Protein AF-A0A7Y7ULU1-F1 (afdb_monomer_lite)

Foldseek 3Di:
DDDDDDDDDDDDDDPDPVVVVVVVVVVVVVVVCVVPDDPVNVVVVVVVVVVVVDDDPVRVVVVLLAQQLQLLVLVLCDVVPQDDPVLSVVLSVVLLPDDNVCNVVSNLVSLVVGPDPLLSVQLCVLPVPDDQDDPVCLCVAPLVVLCVVLVAPDDPDCDPLSSQLSSSLSNDGDSVPDDDSLVSSLRSLSSSLVNLVSPDDPVLCVVCVVLSVCLVPDSRSNVNVVSSVVSVVVSVVVVVVVVVVVVVVVLVVVVVVLVVVLVVLVVVLVVLVVVCVVCVPPPVVNVVSVVVNVVSVVVNVVSVVVVCVSVVPPDPPDPVPPPPPPDD

Sequence (328 aa):
MVKPLINTPNMPGFENPEEGERIRQDNIDFQKEQENATPERTSDMQREIREGLYGSKEDSINKLDGDSQYFPNLKTLYESGHIDKDTFIKTAEALDEAKPDEELDVFLKVVNKLSDSSVRDSLVKGLENKEEINENNFEKTEFFKDSK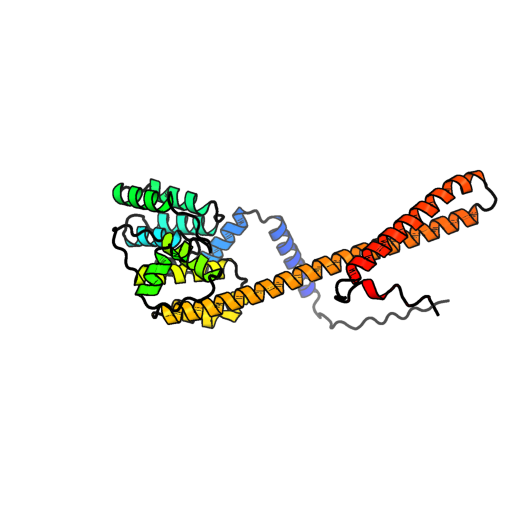ELDIDLDAGIGGLELMLARNYISINNVDGTQDKTRDLSKSMDTSLNEILKNSSNDFKKQNGPLITEIKSEKSLNRKYSLLKDLYKEDLKRDAILGGKKSNEEHAMKQKSLDSKKTNLSLKYQELLAQIEKNKGNSEVLKKLEPKKSKIEEEARKLDAEVLILSGGKNDKNPEKIEKRDEN

Radius of gyration: 31.96 Å; chains: 1; bounding box: 71×53×91 Å

Structure (mmCIF, N/CA/C/O backbone):
data_AF-A0A7Y7ULU1-F1
#
_entry.id   AF-A0A7Y7ULU1-F1
#
loop_
_atom_site.group_PDB
_atom_site.id
_atom_site.type_symbol
_atom_site.label_atom_id
_atom_site.label_alt_id
_atom_site.label_comp_id
_atom_site.label_asym_id
_atom_site.label_entity_id
_atom_site.label_seq_id
_atom_site.pdbx_PDB_ins_code
_atom_site.Cartn_x
_atom_site.Cartn_y
_atom_site.Cartn_z
_atom_site.occupancy
_atom_site.B_iso_or_equiv
_atom_site.auth_seq_id
_atom_site.auth_comp_id
_atom_site.auth_asym_id
_atom_site.auth_atom_id
_atom_site.pdbx_PDB_model_num
ATOM 1 N N . MET A 1 1 ? 44.760 22.724 -44.042 1.00 38.12 1 MET A N 1
ATOM 2 C CA . MET A 1 1 ? 45.012 22.575 -42.593 1.00 38.12 1 MET A CA 1
ATOM 3 C C . MET A 1 1 ? 43.823 23.143 -41.847 1.00 38.12 1 MET A C 1
ATOM 5 O O . MET A 1 1 ? 43.439 24.279 -42.087 1.00 38.12 1 MET A O 1
ATOM 9 N N . VAL A 1 2 ? 43.187 22.281 -41.064 1.00 29.97 2 VAL A N 1
ATOM 10 C CA . VAL A 1 2 ? 41.900 22.483 -40.396 1.00 29.97 2 VAL A CA 1
ATOM 11 C C . VAL A 1 2 ? 42.111 23.301 -39.122 1.00 29.97 2 VAL A C 1
ATOM 13 O O . VAL A 1 2 ? 42.974 22.965 -38.318 1.00 29.97 2 VAL A O 1
ATOM 16 N N . LYS A 1 3 ? 41.312 24.355 -38.932 1.00 37.44 3 LYS A N 1
ATOM 17 C CA . LYS A 1 3 ? 41.047 24.941 -37.613 1.00 37.44 3 LYS A CA 1
ATOM 18 C C . LYS A 1 3 ? 39.824 24.242 -37.014 1.00 37.44 3 LYS A C 1
ATOM 20 O O . LYS A 1 3 ? 38.811 24.176 -37.709 1.00 37.44 3 LYS A O 1
ATOM 25 N N . PRO A 1 4 ? 39.849 23.850 -35.735 1.00 34.06 4 PRO A N 1
ATOM 26 C CA . PRO A 1 4 ? 38.647 23.789 -34.926 1.00 34.06 4 PRO A CA 1
ATOM 27 C C . PRO A 1 4 ? 38.611 24.983 -33.963 1.00 34.06 4 PRO A C 1
ATOM 29 O O . PRO A 1 4 ? 39.497 25.168 -33.132 1.00 34.06 4 PRO A O 1
ATOM 32 N N . LEU A 1 5 ? 37.563 25.796 -34.099 1.00 33.72 5 LEU A N 1
ATOM 33 C CA . LEU A 1 5 ? 37.040 26.661 -33.045 1.00 33.72 5 LEU A CA 1
ATOM 34 C C . LEU A 1 5 ? 36.136 25.784 -32.173 1.00 33.72 5 LEU A C 1
ATOM 36 O O . LEU A 1 5 ? 35.089 25.346 -32.644 1.00 33.72 5 LEU A O 1
ATOM 40 N N . ILE A 1 6 ? 36.526 25.534 -30.923 1.00 32.19 6 ILE A N 1
ATOM 41 C CA . ILE A 1 6 ? 35.579 25.129 -29.883 1.00 32.19 6 ILE A CA 1
ATOM 42 C C . ILE A 1 6 ? 35.430 26.318 -28.948 1.00 32.19 6 ILE A C 1
ATOM 44 O O . ILE A 1 6 ? 36.370 26.754 -28.291 1.00 32.19 6 ILE A O 1
ATOM 48 N N . ASN A 1 7 ? 34.219 26.851 -28.978 1.00 32.66 7 ASN A N 1
ATOM 49 C CA . ASN A 1 7 ? 33.698 27.880 -28.109 1.00 32.66 7 ASN A CA 1
ATOM 50 C C . ASN A 1 7 ? 33.224 27.169 -26.829 1.00 32.66 7 ASN A C 1
ATOM 52 O O . ASN A 1 7 ? 32.230 26.445 -26.871 1.00 32.66 7 ASN A O 1
ATOM 56 N N . THR A 1 8 ? 33.942 27.307 -25.716 1.00 33.03 8 THR A N 1
ATOM 57 C CA . THR A 1 8 ? 33.442 26.898 -24.393 1.00 33.03 8 THR A CA 1
ATOM 58 C C . THR A 1 8 ? 32.774 28.098 -23.721 1.00 33.03 8 THR A C 1
ATOM 60 O O . THR A 1 8 ? 33.406 29.154 -23.651 1.00 33.03 8 THR A O 1
ATOM 63 N N . PRO A 1 9 ? 31.533 27.983 -23.212 1.00 33.62 9 PRO A N 1
ATOM 64 C CA . PRO A 1 9 ? 30.920 29.045 -22.427 1.00 33.62 9 PRO A CA 1
ATOM 65 C C . PRO A 1 9 ? 31.635 29.191 -21.080 1.00 33.62 9 PRO A C 1
ATOM 67 O O . PRO A 1 9 ? 31.926 28.200 -20.412 1.00 33.62 9 PRO A O 1
ATOM 70 N N . ASN A 1 10 ? 31.881 30.442 -20.690 1.00 33.88 10 ASN A N 1
ATOM 71 C CA . ASN A 1 10 ? 32.321 30.842 -19.356 1.00 33.88 10 ASN A CA 1
ATOM 72 C C . ASN A 1 10 ? 31.424 30.226 -18.269 1.00 33.88 10 ASN A C 1
ATOM 74 O O . ASN A 1 10 ? 30.220 30.483 -18.255 1.00 33.88 10 ASN A O 1
ATOM 78 N N . MET A 1 11 ? 32.020 29.497 -17.321 1.00 32.81 11 MET A N 1
ATOM 79 C CA . MET A 1 11 ? 31.432 29.321 -15.992 1.00 32.81 11 MET A CA 1
ATOM 80 C C . MET A 1 11 ? 31.915 30.457 -15.077 1.00 32.81 11 MET A C 1
ATOM 82 O O . MET A 1 11 ? 33.088 30.830 -15.158 1.00 32.81 11 MET A O 1
ATOM 86 N N . PRO A 1 12 ? 31.035 31.032 -14.239 1.00 38.06 12 PRO A N 1
ATOM 87 C CA . PRO A 1 12 ? 31.403 32.101 -13.320 1.00 38.06 12 PRO A CA 1
ATOM 88 C C . PRO A 1 12 ? 32.370 31.583 -12.249 1.00 38.06 12 PRO A C 1
ATOM 90 O O . PRO A 1 12 ? 32.256 30.452 -11.777 1.00 38.06 12 PRO A O 1
ATOM 93 N N . GLY A 1 13 ? 33.358 32.417 -11.928 1.00 38.50 13 GLY A N 1
ATOM 94 C CA . GLY A 1 13 ? 34.480 32.087 -11.059 1.00 38.50 13 GLY A CA 1
ATOM 95 C C . GLY A 1 13 ? 34.083 31.845 -9.605 1.00 38.50 13 GLY A C 1
ATOM 96 O O . GLY A 1 13 ? 33.274 32.573 -9.037 1.00 38.50 13 GLY A O 1
ATOM 97 N N . PHE A 1 14 ? 34.720 30.845 -9.001 1.00 41.00 14 PHE A N 1
ATOM 98 C CA . PHE A 1 14 ? 34.885 30.763 -7.556 1.00 41.00 14 PHE A CA 1
ATOM 99 C C . PHE A 1 14 ? 36.175 31.502 -7.194 1.00 41.00 14 PHE A C 1
ATOM 101 O O . PHE A 1 14 ? 37.278 31.005 -7.420 1.00 41.00 14 PHE A O 1
ATOM 108 N N . GLU A 1 15 ? 36.030 32.715 -6.669 1.00 52.00 15 GLU A N 1
ATOM 109 C CA . GLU A 1 15 ? 37.117 33.531 -6.124 1.00 52.00 15 GLU A CA 1
ATOM 110 C C . GLU A 1 15 ? 37.444 33.114 -4.680 1.00 52.00 15 GLU A C 1
ATOM 112 O O . GLU A 1 15 ? 37.369 33.937 -3.779 1.00 52.00 15 GLU A O 1
ATOM 117 N N . ASN A 1 16 ? 37.793 31.847 -4.418 1.00 48.97 16 ASN A N 1
ATOM 118 C CA . ASN A 1 16 ? 38.555 31.513 -3.207 1.00 48.97 16 ASN A CA 1
ATOM 119 C C . ASN A 1 16 ? 39.210 30.114 -3.280 1.00 48.97 16 ASN A C 1
ATOM 121 O O . ASN A 1 16 ? 38.510 29.101 -3.188 1.00 48.97 16 ASN A O 1
ATOM 125 N N . PRO A 1 17 ? 40.544 30.011 -3.436 1.00 49.28 17 PRO A N 1
ATOM 126 C CA . PRO A 1 17 ? 41.249 28.726 -3.490 1.00 49.28 17 PRO A CA 1
ATOM 127 C C . PRO A 1 17 ? 41.082 27.873 -2.221 1.00 49.28 17 PRO A C 1
ATOM 129 O O . PRO A 1 17 ? 40.990 26.652 -2.322 1.00 49.28 17 PRO A O 1
ATOM 132 N N . GLU A 1 18 ? 40.977 28.507 -1.047 1.00 51.44 18 GLU A N 1
ATOM 133 C CA . GLU A 1 18 ? 40.840 27.819 0.249 1.00 51.44 18 GLU A CA 1
ATOM 134 C C . GLU A 1 18 ? 39.459 27.165 0.428 1.00 51.44 18 GLU A C 1
ATOM 136 O O . GLU A 1 18 ? 39.323 26.114 1.055 1.00 51.44 18 GLU A O 1
ATOM 141 N N . GLU A 1 19 ? 38.421 27.749 -0.173 1.00 45.66 19 GLU A N 1
ATOM 142 C CA . GLU A 1 19 ? 37.057 27.212 -0.150 1.00 45.66 19 GLU A CA 1
ATOM 143 C C . GLU A 1 19 ? 36.921 26.015 -1.105 1.00 45.66 19 GLU A C 1
ATOM 145 O O . GLU A 1 19 ? 36.272 25.019 -0.785 1.00 45.66 19 GLU A O 1
ATOM 150 N N . GLY A 1 20 ? 37.639 26.052 -2.233 1.00 43.84 20 GLY A N 1
ATOM 151 C CA . GLY A 1 20 ? 37.751 24.925 -3.158 1.00 43.84 20 GLY A CA 1
ATOM 152 C C . GLY A 1 20 ? 38.495 23.716 -2.577 1.00 43.84 20 GLY A C 1
ATOM 153 O O . GLY A 1 20 ? 38.164 22.582 -2.925 1.00 43.84 20 GLY A O 1
ATOM 154 N N . GLU A 1 21 ? 39.473 23.927 -1.692 1.00 50.00 21 GLU A N 1
ATOM 155 C CA . GLU A 1 21 ? 40.160 22.842 -0.977 1.00 50.00 21 GLU A CA 1
ATOM 156 C C . GLU A 1 21 ? 39.318 22.264 0.166 1.00 50.00 21 GLU A C 1
ATOM 158 O O . GLU A 1 21 ? 39.255 21.041 0.292 1.00 50.00 21 GLU A O 1
ATOM 163 N N . ARG A 1 22 ? 38.583 23.097 0.918 1.00 54.16 22 ARG A N 1
ATOM 164 C CA . ARG A 1 22 ? 37.620 22.619 1.930 1.00 54.16 22 ARG A CA 1
ATOM 165 C C . ARG A 1 22 ? 36.528 21.739 1.326 1.00 54.16 22 ARG A C 1
ATOM 167 O O . ARG A 1 22 ? 36.334 20.621 1.783 1.00 54.16 22 ARG A O 1
ATOM 174 N N . ILE A 1 23 ? 35.902 22.177 0.232 1.00 47.69 23 ILE A N 1
ATOM 175 C CA . ILE A 1 23 ? 34.842 21.408 -0.443 1.00 47.69 23 ILE A CA 1
ATOM 176 C C . ILE A 1 23 ? 35.373 20.079 -1.013 1.00 47.69 23 ILE A C 1
ATOM 178 O O . ILE A 1 23 ? 34.645 19.087 -1.083 1.00 47.69 23 ILE A O 1
ATOM 182 N N . ARG A 1 24 ? 36.644 20.019 -1.433 1.00 48.62 24 ARG A N 1
ATOM 183 C CA . ARG A 1 24 ? 37.263 18.753 -1.866 1.00 48.62 24 ARG A CA 1
ATOM 184 C C . ARG A 1 24 ? 37.539 17.825 -0.693 1.00 48.62 24 ARG A C 1
ATOM 186 O O . ARG A 1 24 ? 37.309 16.629 -0.836 1.00 48.62 24 ARG A O 1
ATOM 193 N N . GLN A 1 25 ? 38.007 18.360 0.431 1.00 47.66 25 GLN A N 1
ATOM 194 C CA . GLN A 1 25 ? 38.275 17.568 1.624 1.00 47.66 25 GLN A CA 1
ATOM 195 C C . GLN A 1 25 ? 36.974 17.003 2.215 1.00 47.66 25 GLN A C 1
ATOM 197 O O . GLN A 1 25 ? 36.897 15.799 2.436 1.00 47.66 25 GLN A O 1
ATOM 202 N N . ASP A 1 26 ? 35.919 17.817 2.301 1.00 46.69 26 ASP A N 1
ATOM 203 C CA . ASP A 1 26 ? 34.592 17.392 2.766 1.00 46.69 26 ASP A CA 1
ATOM 204 C C . ASP A 1 26 ? 33.986 16.302 1.862 1.00 46.69 26 ASP A C 1
ATOM 206 O O . ASP A 1 26 ? 33.397 15.337 2.344 1.00 46.69 26 ASP A O 1
ATOM 210 N N . ASN A 1 27 ? 34.181 16.392 0.540 1.00 42.78 27 ASN A N 1
ATOM 211 C CA . ASN A 1 27 ? 33.735 15.350 -0.392 1.00 42.78 27 ASN A CA 1
ATOM 212 C C . ASN A 1 27 ? 34.540 14.045 -0.270 1.00 42.78 27 ASN A C 1
ATOM 214 O O . ASN A 1 27 ? 33.981 12.966 -0.462 1.00 42.78 27 ASN A O 1
ATOM 218 N N . ILE A 1 28 ? 35.839 14.125 0.036 1.00 47.44 28 ILE A N 1
ATOM 219 C CA . ILE A 1 28 ? 36.687 12.946 0.271 1.00 47.44 28 ILE A CA 1
ATOM 220 C C . ILE A 1 28 ? 36.301 12.269 1.588 1.00 47.44 28 ILE A C 1
ATOM 222 O O . ILE A 1 28 ? 36.242 11.040 1.646 1.00 47.44 28 ILE A O 1
ATOM 226 N N . ASP A 1 29 ? 36.007 13.048 2.624 1.00 48.97 29 ASP A N 1
ATOM 227 C CA . ASP A 1 29 ? 35.598 12.525 3.925 1.00 48.97 29 ASP A CA 1
ATOM 228 C C . ASP A 1 29 ? 34.182 11.922 3.854 1.00 48.97 29 ASP A C 1
ATOM 230 O O . ASP A 1 29 ? 33.970 10.816 4.351 1.00 48.97 29 ASP A O 1
ATOM 234 N N . PHE A 1 30 ? 33.265 12.529 3.090 1.00 44.88 30 PHE A N 1
ATOM 235 C CA . PHE A 1 30 ? 31.946 11.958 2.792 1.00 44.88 30 PHE A CA 1
ATOM 236 C C . PHE A 1 30 ? 32.026 10.646 1.992 1.00 44.88 30 PHE A C 1
ATOM 238 O O . PHE A 1 30 ? 31.319 9.684 2.290 1.00 44.88 30 PHE A O 1
ATOM 245 N N . GLN A 1 31 ? 32.913 10.558 0.993 1.00 40.97 31 GLN A N 1
ATOM 246 C CA . GLN A 1 31 ? 33.120 9.311 0.244 1.00 40.97 31 GLN A CA 1
ATOM 247 C C . GLN A 1 31 ? 33.739 8.210 1.117 1.00 40.97 31 GLN A C 1
ATOM 249 O O . GLN A 1 31 ? 33.317 7.058 1.028 1.00 40.97 31 GLN A O 1
ATOM 254 N N . LYS A 1 32 ? 34.661 8.555 2.024 1.00 46.47 32 LYS A N 1
ATOM 255 C CA . LYS A 1 32 ? 35.224 7.609 3.004 1.00 46.47 32 LYS A CA 1
ATOM 256 C C . LYS A 1 32 ? 34.218 7.163 4.066 1.00 46.47 32 LYS A C 1
ATOM 258 O O . LYS A 1 32 ? 34.337 6.044 4.570 1.00 46.47 32 LYS A O 1
ATOM 263 N N . GLU A 1 33 ? 33.243 8.000 4.418 1.00 50.41 33 GLU A N 1
ATOM 264 C CA . GLU A 1 33 ? 32.123 7.613 5.282 1.00 50.41 33 GLU A CA 1
ATOM 265 C C . GLU A 1 33 ? 31.160 6.653 4.576 1.00 50.41 33 GLU A C 1
ATOM 267 O O . GLU A 1 33 ? 30.713 5.690 5.200 1.00 50.41 33 GLU A O 1
ATOM 272 N N . GLN A 1 34 ? 30.906 6.839 3.275 1.00 45.84 34 GLN A N 1
ATOM 273 C CA . GLN A 1 34 ? 30.090 5.903 2.492 1.00 45.84 34 GLN A CA 1
ATOM 274 C C . GLN A 1 34 ? 30.789 4.563 2.232 1.00 45.84 34 GLN A C 1
ATOM 276 O O . GLN A 1 34 ? 30.135 3.524 2.265 1.00 45.84 34 GLN A O 1
ATOM 281 N N . GLU A 1 35 ? 32.111 4.555 2.040 1.00 42.88 35 GLU A N 1
ATOM 282 C CA . GLU A 1 35 ? 32.888 3.317 1.868 1.00 42.88 35 GLU A CA 1
ATOM 283 C C . GLU A 1 35 ? 33.024 2.494 3.166 1.00 42.88 35 GLU A C 1
ATOM 285 O O . GLU A 1 35 ? 33.291 1.296 3.099 1.00 42.88 35 GLU A O 1
ATOM 290 N N . ASN A 1 36 ? 32.790 3.098 4.341 1.00 44.97 36 ASN A N 1
ATOM 291 C CA . ASN A 1 36 ? 32.838 2.431 5.653 1.00 44.97 36 ASN A CA 1
ATOM 292 C C . ASN A 1 36 ? 31.464 2.318 6.345 1.00 44.97 36 ASN A C 1
ATOM 294 O O . ASN A 1 36 ? 31.394 2.051 7.550 1.00 44.97 36 ASN A O 1
ATOM 298 N N . ALA A 1 37 ? 30.366 2.539 5.618 1.00 39.91 37 ALA A N 1
ATOM 299 C CA . ALA A 1 37 ? 29.016 2.358 6.135 1.00 39.91 37 ALA A CA 1
ATOM 300 C C . ALA A 1 37 ? 28.668 0.861 6.174 1.00 39.91 37 ALA A C 1
ATOM 302 O O . ALA A 1 37 ? 28.244 0.269 5.183 1.00 39.91 37 ALA A O 1
ATOM 303 N N . THR A 1 38 ? 28.860 0.226 7.330 1.00 47.47 38 THR A N 1
ATOM 304 C CA . THR A 1 38 ? 28.259 -1.082 7.609 1.00 47.47 38 THR A CA 1
ATOM 305 C C . THR A 1 38 ? 26.754 -0.925 7.880 1.00 47.47 38 THR A C 1
ATOM 307 O O . THR A 1 38 ? 26.339 0.122 8.385 1.00 47.47 38 THR A O 1
ATOM 310 N N . PRO A 1 39 ? 25.927 -1.955 7.610 1.00 46.03 39 PRO A N 1
ATOM 311 C CA . PRO A 1 39 ? 24.483 -1.923 7.878 1.00 46.03 39 PRO A CA 1
ATOM 312 C C . PRO A 1 39 ? 24.124 -1.500 9.314 1.00 46.03 39 PRO A C 1
ATOM 314 O O . PRO A 1 39 ? 23.170 -0.755 9.524 1.00 46.03 39 PRO A O 1
ATOM 317 N N . GLU A 1 40 ? 24.939 -1.895 10.297 1.00 42.28 40 GLU A N 1
ATOM 318 C CA . GLU A 1 40 ? 24.787 -1.508 11.708 1.00 42.28 40 GLU A CA 1
ATOM 319 C C . GLU A 1 40 ? 24.948 0.003 11.926 1.00 42.28 40 GLU A C 1
ATOM 321 O O . GLU A 1 40 ? 24.174 0.611 12.659 1.00 42.28 40 GLU A O 1
ATOM 326 N N . ARG A 1 41 ? 25.889 0.648 11.226 1.00 37.47 41 ARG A N 1
ATOM 327 C CA . ARG A 1 41 ? 26.162 2.083 11.374 1.00 37.47 41 ARG A CA 1
ATOM 328 C C . ARG A 1 41 ? 25.063 2.941 10.745 1.00 37.47 41 ARG A C 1
ATOM 330 O O . ARG A 1 41 ? 24.760 4.017 11.250 1.00 37.47 41 ARG A O 1
ATOM 337 N N . THR A 1 42 ? 24.429 2.462 9.673 1.00 46.78 42 THR A N 1
ATOM 338 C CA . THR A 1 42 ? 23.245 3.103 9.077 1.00 46.78 42 THR A CA 1
ATOM 339 C C . THR A 1 42 ? 22.022 2.969 9.987 1.00 46.78 42 THR A C 1
ATOM 341 O O . THR A 1 42 ? 21.279 3.936 10.145 1.00 46.78 42 THR A O 1
ATOM 344 N N . SER A 1 43 ? 21.856 1.814 10.638 1.00 43.50 43 SER A N 1
ATOM 345 C CA . SER A 1 43 ? 20.808 1.578 11.638 1.00 43.50 43 SER A CA 1
ATOM 346 C C . SER A 1 43 ? 20.979 2.469 12.874 1.00 43.50 43 SER A C 1
ATOM 348 O O . SER A 1 43 ? 20.028 3.114 13.309 1.00 43.50 43 SER A O 1
ATOM 350 N N . ASP A 1 44 ? 22.198 2.577 13.407 1.00 40.72 44 ASP A N 1
ATOM 351 C CA . ASP A 1 44 ? 22.498 3.423 14.568 1.00 40.72 44 ASP A CA 1
ATOM 352 C C . ASP A 1 44 ? 22.293 4.916 14.270 1.00 40.72 44 ASP A C 1
ATOM 354 O O . ASP A 1 44 ? 21.750 5.644 15.097 1.00 40.72 44 ASP A O 1
ATOM 358 N N . MET A 1 45 ? 22.637 5.371 13.063 1.00 39.66 45 MET A N 1
ATOM 359 C CA . MET A 1 45 ? 22.425 6.760 12.645 1.00 39.66 45 MET A CA 1
ATOM 360 C C . MET A 1 45 ? 20.937 7.072 12.425 1.00 39.66 45 MET A C 1
ATOM 362 O O . MET A 1 45 ? 20.458 8.144 12.788 1.00 39.66 45 MET A O 1
ATOM 366 N N . GLN A 1 46 ? 20.167 6.122 11.882 1.00 46.41 46 GLN A N 1
ATOM 367 C CA . GLN A 1 46 ? 18.708 6.238 11.798 1.00 46.41 46 GLN A CA 1
ATOM 368 C C . GLN A 1 46 ? 18.035 6.187 13.178 1.00 46.41 46 GLN A C 1
ATOM 370 O O . GLN A 1 46 ? 16.970 6.789 13.350 1.00 46.41 46 GLN A O 1
ATOM 375 N N . ARG A 1 47 ? 18.645 5.499 14.152 1.00 43.03 47 ARG A N 1
ATOM 376 C CA . ARG A 1 47 ? 18.228 5.499 15.559 1.00 43.03 47 ARG A CA 1
ATOM 377 C C . ARG A 1 47 ? 18.515 6.850 16.214 1.00 43.03 47 ARG A C 1
ATOM 379 O O . ARG A 1 47 ? 17.594 7.437 16.763 1.00 43.03 47 ARG A O 1
ATOM 386 N N . GLU A 1 48 ? 19.721 7.402 16.075 1.00 40.69 48 GLU A N 1
ATOM 387 C CA . GLU A 1 48 ? 20.088 8.713 16.641 1.00 40.69 48 GLU A CA 1
ATOM 388 C C . GLU A 1 48 ? 19.291 9.876 16.026 1.00 40.69 48 GLU A C 1
ATOM 390 O O . GLU A 1 48 ? 18.847 10.772 16.745 1.00 40.69 48 GLU A O 1
ATOM 395 N N . ILE A 1 49 ? 19.031 9.851 14.712 1.00 43.66 49 ILE A N 1
ATOM 396 C CA . ILE A 1 49 ? 18.179 10.853 14.051 1.00 43.66 49 ILE A CA 1
ATOM 397 C C . ILE A 1 49 ? 16.732 10.755 14.558 1.00 43.66 49 ILE A C 1
ATOM 399 O O . ILE A 1 49 ? 16.085 11.785 14.748 1.00 43.66 49 ILE A O 1
ATOM 403 N N . ARG A 1 50 ? 16.221 9.544 14.827 1.00 41.66 50 ARG A N 1
ATOM 404 C CA . ARG A 1 50 ? 14.904 9.362 15.459 1.00 41.66 50 ARG A CA 1
ATOM 405 C C . ARG A 1 50 ? 14.917 9.862 16.903 1.00 41.66 50 ARG A C 1
ATOM 407 O O . ARG A 1 50 ? 14.076 10.682 17.255 1.00 41.66 50 ARG A O 1
ATOM 414 N N . GLU A 1 51 ? 15.883 9.452 17.716 1.00 42.88 51 GLU A N 1
ATOM 415 C CA . GLU A 1 51 ? 15.988 9.839 19.129 1.00 42.88 51 GLU A CA 1
ATOM 416 C C . GLU A 1 51 ? 16.147 11.358 19.326 1.00 42.88 51 GLU A C 1
ATOM 418 O O . GLU A 1 51 ? 15.621 11.903 20.295 1.00 42.88 51 GLU A O 1
ATOM 423 N N . GLY A 1 52 ? 16.781 12.069 18.385 1.00 34.00 52 GLY A N 1
ATOM 424 C CA . GLY A 1 52 ? 16.900 13.531 18.409 1.00 34.00 52 GLY A CA 1
ATOM 425 C C . GLY A 1 52 ? 15.639 14.308 17.994 1.00 34.00 52 GLY A C 1
ATOM 426 O O . GLY A 1 52 ? 15.523 15.493 18.307 1.00 34.00 52 GLY A O 1
ATOM 427 N N . LEU A 1 53 ? 14.683 13.668 17.310 1.00 35.69 53 LEU A N 1
ATOM 428 C CA . LEU A 1 53 ? 13.449 14.292 16.796 1.00 35.69 53 LEU A CA 1
ATOM 429 C C . LEU A 1 53 ? 12.211 14.036 17.673 1.00 35.69 53 LEU A C 1
ATOM 431 O O . LEU A 1 53 ? 11.186 14.705 17.503 1.00 35.69 53 LEU A O 1
ATOM 435 N N . TYR A 1 54 ? 12.294 13.114 18.634 1.00 38.94 54 TYR A N 1
ATOM 436 C CA . TYR A 1 54 ? 11.209 12.810 19.562 1.00 38.94 54 TYR A CA 1
ATOM 437 C C . TYR A 1 54 ? 11.494 13.406 20.945 1.00 38.94 54 TYR A C 1
ATOM 439 O O . TYR A 1 54 ? 12.268 12.875 21.736 1.00 38.94 54 TYR A O 1
ATOM 447 N N . GLY A 1 55 ? 10.803 14.507 21.266 1.00 35.22 55 GLY A N 1
ATOM 448 C CA . GLY A 1 55 ? 10.553 14.883 22.661 1.00 35.22 55 GLY A CA 1
ATOM 449 C C . GLY A 1 55 ? 9.964 13.707 23.456 1.00 35.22 55 GLY A C 1
ATOM 450 O O . GLY A 1 55 ? 9.461 12.767 22.848 1.00 35.22 55 GLY A O 1
ATOM 451 N N . SER A 1 56 ? 10.108 13.781 24.786 1.00 38.53 56 SER A N 1
ATOM 452 C CA . SER A 1 56 ? 9.758 12.814 25.847 1.00 38.53 56 SER A CA 1
ATOM 453 C C . SER A 1 56 ? 9.234 11.422 25.425 1.00 38.53 56 SER A C 1
ATOM 455 O O . SER A 1 56 ? 8.289 11.278 24.661 1.00 38.53 56 SER A O 1
ATOM 457 N N . LYS A 1 57 ? 9.793 10.351 26.012 1.00 45.47 57 LYS A N 1
ATOM 458 C CA . LYS A 1 57 ? 9.477 8.941 25.687 1.00 45.47 57 LYS A CA 1
ATOM 459 C C . LYS A 1 57 ? 7.976 8.578 25.682 1.00 45.47 57 LYS A C 1
ATOM 461 O O . LYS A 1 57 ? 7.632 7.522 25.158 1.00 45.47 57 LYS A O 1
ATOM 466 N N . GLU A 1 58 ? 7.087 9.350 26.304 1.00 36.34 58 GLU A N 1
ATOM 467 C CA . GLU A 1 58 ? 5.626 9.139 26.277 1.00 36.34 58 GLU A CA 1
ATOM 468 C C . GLU A 1 58 ? 4.956 9.714 25.014 1.00 36.34 58 GLU A C 1
ATOM 470 O O . GLU A 1 58 ? 3.998 9.123 24.518 1.00 36.34 58 GLU A O 1
ATOM 475 N N . ASP A 1 59 ? 5.523 10.761 24.406 1.00 38.50 59 ASP A N 1
ATOM 476 C CA . ASP A 1 59 ? 5.034 11.369 23.159 1.00 38.50 59 ASP A CA 1
ATOM 477 C C . ASP A 1 59 ? 5.334 10.518 21.909 1.00 38.50 59 ASP A C 1
ATOM 479 O O . ASP A 1 59 ? 4.792 10.773 20.831 1.00 38.50 59 ASP A O 1
ATOM 483 N N . SER A 1 60 ? 6.215 9.520 22.027 1.00 49.41 60 SER A N 1
ATOM 484 C CA . SER A 1 60 ? 6.695 8.689 20.912 1.00 49.41 60 SER A CA 1
ATOM 485 C C . SER A 1 60 ? 5.731 7.550 20.551 1.00 49.41 60 SER A C 1
ATOM 487 O O . SER A 1 60 ? 5.653 7.161 19.392 1.00 49.41 60 SER A O 1
ATOM 489 N N . ILE A 1 61 ? 4.955 7.034 21.513 1.00 45.81 61 ILE A N 1
ATOM 490 C CA . ILE A 1 61 ? 4.087 5.858 21.302 1.00 45.81 61 ILE A CA 1
ATOM 491 C C . ILE A 1 61 ? 2.854 6.214 20.467 1.00 45.81 61 ILE A C 1
ATOM 493 O O . ILE A 1 61 ? 2.497 5.486 19.547 1.00 45.81 61 ILE A O 1
ATOM 497 N N . ASN A 1 62 ? 2.244 7.375 20.727 1.00 43.22 62 ASN A N 1
ATOM 498 C CA . ASN A 1 62 ? 1.103 7.878 19.951 1.00 43.22 62 ASN A CA 1
ATOM 499 C C . ASN A 1 62 ? 1.487 8.342 18.532 1.00 43.22 62 ASN A C 1
ATOM 501 O O . ASN A 1 62 ? 0.603 8.694 17.758 1.00 43.22 62 ASN A O 1
ATOM 505 N N . LYS A 1 63 ? 2.787 8.369 18.204 1.00 47.62 63 LYS A N 1
ATOM 506 C CA . LYS A 1 63 ? 3.325 8.698 16.874 1.00 47.62 63 LYS A CA 1
ATOM 507 C C . LYS A 1 63 ? 3.762 7.466 16.078 1.00 47.62 63 LYS A C 1
ATOM 509 O O . LYS A 1 63 ? 4.140 7.616 14.919 1.00 47.62 63 LYS A O 1
ATOM 514 N N . LEU A 1 64 ? 3.746 6.278 16.688 1.00 56.94 64 LEU A N 1
ATOM 515 C CA . LEU A 1 64 ? 3.977 5.031 15.970 1.00 56.94 64 LEU A CA 1
ATOM 516 C C . LEU A 1 64 ? 2.700 4.690 15.198 1.00 56.94 64 LEU A C 1
ATOM 518 O O . LEU A 1 64 ? 1.745 4.137 15.738 1.00 56.94 64 LEU A O 1
ATOM 522 N N . ASP A 1 65 ? 2.700 5.077 13.930 1.00 61.47 65 ASP A N 1
ATOM 523 C CA . ASP A 1 65 ? 1.705 4.714 12.930 1.00 61.47 65 ASP A CA 1
ATOM 524 C C . ASP A 1 65 ? 2.262 3.521 12.141 1.00 61.47 65 ASP A C 1
ATOM 526 O O . ASP A 1 65 ? 2.852 3.696 11.078 1.00 61.47 65 ASP A O 1
ATOM 530 N N . GLY A 1 66 ? 2.170 2.313 12.705 1.00 63.44 66 GLY A N 1
ATOM 531 C CA . GLY A 1 66 ? 2.657 1.113 12.024 1.00 63.44 66 GLY A CA 1
ATOM 532 C C . GLY A 1 66 ? 1.799 0.756 10.811 1.00 63.44 66 GLY A C 1
ATOM 533 O O . GLY A 1 66 ? 0.579 0.951 10.808 1.00 63.44 66 GLY A O 1
ATOM 534 N N . ASP A 1 67 ? 2.461 0.250 9.780 1.00 69.81 67 ASP A N 1
ATOM 535 C CA . ASP A 1 67 ? 1.903 -0.094 8.468 1.00 69.81 67 ASP A CA 1
ATOM 536 C C . ASP A 1 67 ? 1.618 -1.591 8.293 1.00 69.81 67 ASP A C 1
ATOM 538 O O . ASP A 1 67 ? 0.850 -1.967 7.411 1.00 69.81 67 ASP A O 1
ATOM 542 N N . SER A 1 68 ? 2.171 -2.436 9.164 1.00 81.62 68 SER A N 1
ATOM 543 C CA . SER A 1 68 ? 1.827 -3.854 9.225 1.00 81.62 68 SER A CA 1
ATOM 544 C C . SER A 1 68 ? 0.350 -4.055 9.570 1.00 81.62 68 SER A C 1
ATOM 546 O O . SER A 1 68 ? -0.189 -3.448 10.504 1.00 81.62 68 SER A O 1
ATOM 548 N N . GLN A 1 69 ? -0.278 -5.023 8.903 1.00 78.62 69 GLN A N 1
ATOM 549 C CA . GLN A 1 69 ? -1.644 -5.467 9.203 1.00 78.62 69 GLN A CA 1
ATOM 550 C C . GLN A 1 69 ? -1.823 -5.984 10.645 1.00 78.62 69 GLN A C 1
ATOM 552 O O . GLN A 1 69 ? -2.944 -6.036 11.151 1.00 78.62 69 GLN A O 1
ATOM 557 N N . TYR A 1 70 ? -0.735 -6.348 11.334 1.00 85.88 70 TYR A N 1
ATOM 558 C CA . TYR A 1 70 ? -0.766 -6.819 12.724 1.00 85.88 70 TYR A CA 1
ATOM 559 C C . TYR A 1 70 ? -0.524 -5.708 13.750 1.00 85.88 70 TYR A C 1
ATOM 561 O O . TYR A 1 70 ? -0.720 -5.921 14.952 1.00 85.88 70 TYR A O 1
ATOM 569 N N . PHE A 1 71 ? -0.150 -4.505 13.303 1.00 87.44 71 PHE A N 1
ATOM 570 C CA . PHE A 1 71 ? 0.088 -3.368 14.185 1.00 87.44 71 PHE A CA 1
ATOM 571 C C . PHE A 1 71 ? -1.126 -3.012 15.066 1.00 87.44 71 PHE A C 1
ATOM 573 O O . PHE A 1 71 ? -0.930 -2.790 16.265 1.00 87.44 71 PHE A O 1
ATOM 580 N N . PRO A 1 72 ? -2.387 -3.030 14.575 1.00 84.81 72 PRO A N 1
ATOM 581 C CA . PRO A 1 72 ? -3.555 -2.791 15.428 1.00 84.81 72 PRO A CA 1
ATOM 582 C C . PRO A 1 72 ? -3.682 -3.778 16.595 1.00 84.81 72 PRO A C 1
ATOM 584 O O . PRO A 1 72 ? -4.052 -3.376 17.703 1.00 84.81 72 PRO A O 1
ATOM 587 N N . ASN A 1 73 ? -3.347 -5.053 16.378 1.00 87.00 73 ASN A N 1
ATOM 588 C CA . ASN A 1 73 ? -3.374 -6.068 17.433 1.00 87.00 73 ASN A CA 1
ATOM 589 C C . ASN A 1 73 ? -2.237 -5.845 18.430 1.00 87.00 73 ASN A C 1
ATOM 591 O O . ASN A 1 73 ? -2.459 -5.915 19.637 1.00 87.00 73 ASN A O 1
ATOM 595 N N . LEU A 1 74 ? -1.039 -5.509 17.941 1.00 89.50 74 LEU A N 1
ATOM 596 C CA . LEU A 1 74 ? 0.105 -5.168 18.786 1.00 89.50 74 LEU A CA 1
ATOM 597 C C . LEU A 1 74 ? -0.199 -3.958 19.682 1.00 89.50 74 LEU A C 1
ATOM 599 O O . LEU A 1 74 ? 0.061 -3.992 20.885 1.00 89.50 74 LEU A O 1
ATOM 603 N N . LYS A 1 75 ? -0.808 -2.912 19.113 1.00 86.75 75 LYS A N 1
ATOM 604 C CA . LYS A 1 75 ? -1.245 -1.721 19.849 1.00 86.75 75 LYS A CA 1
ATOM 605 C C . LYS A 1 75 ? -2.302 -2.066 20.894 1.00 86.75 75 LYS A C 1
ATOM 607 O O . LYS A 1 75 ? -2.180 -1.642 22.036 1.00 86.75 75 LYS A O 1
ATOM 612 N N . THR A 1 76 ? -3.273 -2.908 20.541 1.00 86.31 76 THR A N 1
ATOM 613 C CA . THR A 1 76 ? -4.320 -3.361 21.472 1.00 86.31 76 THR A CA 1
ATOM 614 C C . THR A 1 76 ? -3.732 -4.154 22.644 1.00 86.31 76 THR A C 1
ATOM 616 O O . THR A 1 76 ? -4.130 -3.936 23.787 1.00 86.31 76 THR A O 1
ATOM 619 N N . LEU A 1 77 ? -2.751 -5.032 22.398 1.00 88.75 77 LEU A N 1
ATOM 620 C CA . LEU A 1 77 ? -2.042 -5.765 23.454 1.00 88.75 77 LEU A CA 1
ATOM 621 C C . LEU A 1 77 ? -1.316 -4.825 24.421 1.00 88.75 77 LEU A C 1
ATOM 623 O O . LEU A 1 77 ? -1.332 -5.062 25.629 1.00 88.75 77 LEU A O 1
ATOM 627 N N . TYR A 1 78 ? -0.701 -3.763 23.901 1.00 89.56 78 TYR A N 1
ATOM 628 C CA . TYR A 1 78 ? -0.035 -2.754 24.719 1.00 89.56 78 TYR A CA 1
ATOM 629 C C . TYR A 1 78 ? -1.037 -1.926 25.535 1.00 89.56 78 TYR A C 1
ATOM 631 O O . TYR A 1 78 ? -0.906 -1.827 26.753 1.00 89.56 78 TYR A O 1
ATOM 639 N N . GLU A 1 79 ? -2.075 -1.389 24.888 1.00 85.94 79 GLU A N 1
ATOM 640 C CA . GLU A 1 79 ? -3.115 -0.573 25.532 1.00 85.94 79 GLU A CA 1
ATOM 641 C C . GLU A 1 79 ? -3.887 -1.348 26.610 1.00 85.94 79 GLU A C 1
ATOM 643 O O . GLU A 1 79 ? -4.282 -0.775 27.623 1.00 85.94 79 GLU A O 1
ATOM 648 N N . SER A 1 80 ? -4.051 -2.660 26.423 1.00 84.62 80 SER A N 1
ATOM 649 C CA . SER A 1 80 ? -4.717 -3.554 27.381 1.00 84.62 80 SER A CA 1
ATOM 650 C C . SER A 1 80 ? -3.779 -4.077 28.479 1.00 84.62 80 SER A C 1
ATOM 652 O O . SER A 1 80 ? -4.211 -4.820 29.357 1.00 84.62 80 SER A O 1
ATOM 654 N N . GLY A 1 81 ? -2.490 -3.719 28.444 1.00 86.94 81 GLY A N 1
ATOM 655 C CA . GLY A 1 81 ? -1.499 -4.116 29.449 1.00 86.94 81 GLY A CA 1
ATOM 656 C C . GLY A 1 81 ? -1.012 -5.566 29.353 1.00 86.94 81 GLY A C 1
ATOM 657 O O . GLY A 1 81 ? -0.386 -6.057 30.291 1.00 86.94 81 GLY A O 1
ATOM 658 N N . HIS A 1 82 ? -1.270 -6.262 28.241 1.00 88.56 82 HIS A N 1
ATOM 659 C CA . HIS A 1 82 ? -0.782 -7.628 28.014 1.00 88.56 82 HIS A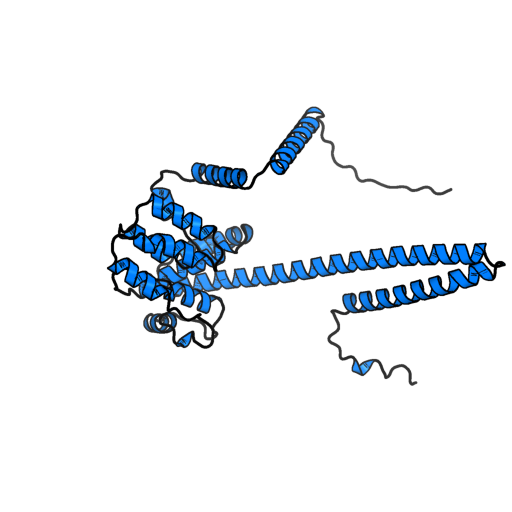 CA 1
ATOM 660 C C . HIS A 1 82 ? 0.705 -7.682 27.643 1.00 88.56 82 HIS A C 1
ATOM 662 O O . HIS A 1 82 ? 1.344 -8.717 27.830 1.00 88.56 82 HIS A O 1
ATOM 668 N N . ILE A 1 83 ? 1.257 -6.580 27.130 1.00 90.75 83 ILE A N 1
ATOM 669 C CA . ILE A 1 83 ? 2.691 -6.411 26.876 1.00 90.75 83 ILE A CA 1
ATOM 670 C C . ILE A 1 83 ? 3.175 -5.083 27.447 1.00 90.75 83 ILE A C 1
ATOM 672 O O . ILE A 1 83 ? 2.436 -4.099 27.495 1.00 90.75 83 ILE A O 1
ATOM 676 N N . ASP A 1 84 ? 4.436 -5.048 27.864 1.00 90.12 84 ASP A N 1
ATOM 677 C CA . ASP A 1 84 ? 5.083 -3.815 28.289 1.00 90.12 84 ASP A CA 1
ATOM 678 C C . ASP A 1 84 ? 5.482 -2.931 27.091 1.00 90.12 84 ASP A C 1
ATOM 680 O O . ASP A 1 84 ? 5.476 -3.342 25.926 1.00 90.12 84 ASP A O 1
ATOM 684 N N . LYS A 1 85 ? 5.852 -1.686 27.398 1.00 87.06 85 LYS A N 1
ATOM 685 C CA . LYS A 1 85 ? 6.246 -0.673 26.414 1.00 87.06 85 LYS A CA 1
ATOM 686 C C . LYS A 1 85 ? 7.482 -1.059 25.599 1.00 87.06 85 LYS A C 1
ATOM 688 O O . LYS A 1 85 ? 7.518 -0.779 24.404 1.00 87.06 85 LYS A O 1
ATOM 693 N N . ASP A 1 86 ? 8.488 -1.670 26.220 1.00 88.56 86 ASP A N 1
ATOM 694 C CA . ASP A 1 86 ? 9.725 -2.033 25.525 1.00 88.56 86 ASP A CA 1
ATOM 695 C C . ASP A 1 86 ? 9.462 -3.181 24.545 1.00 88.56 86 ASP A C 1
ATOM 697 O O . ASP A 1 86 ? 9.984 -3.180 23.429 1.00 88.56 86 ASP A O 1
ATOM 701 N N . THR A 1 87 ? 8.609 -4.133 24.931 1.00 92.00 87 THR A N 1
ATOM 702 C CA . THR A 1 87 ? 8.120 -5.204 24.058 1.00 92.00 87 THR A CA 1
ATOM 703 C C . THR A 1 87 ? 7.313 -4.635 22.890 1.00 92.00 87 THR A C 1
ATOM 705 O O . THR A 1 87 ? 7.536 -5.045 21.750 1.00 92.00 87 THR A O 1
ATOM 708 N N . PHE A 1 88 ? 6.427 -3.663 23.135 1.00 90.69 88 PHE A N 1
ATOM 709 C CA . PHE A 1 88 ? 5.670 -2.985 22.078 1.00 90.69 88 PHE A CA 1
ATOM 710 C C . PHE A 1 88 ? 6.590 -2.307 21.054 1.00 90.69 88 PHE A C 1
ATOM 712 O O . PHE A 1 88 ? 6.490 -2.605 19.866 1.00 90.69 88 PHE A O 1
ATOM 719 N N . ILE A 1 89 ? 7.517 -1.453 21.509 1.00 87.44 89 ILE A N 1
ATOM 720 C CA . ILE A 1 89 ? 8.415 -0.688 20.626 1.00 87.44 89 ILE A CA 1
ATOM 721 C C . ILE A 1 89 ? 9.276 -1.629 19.779 1.00 87.44 89 ILE A C 1
ATOM 723 O O . ILE A 1 89 ? 9.254 -1.529 18.557 1.00 87.44 89 ILE A O 1
ATOM 727 N N . LYS A 1 90 ? 9.956 -2.600 20.402 1.00 89.94 90 LYS A N 1
ATOM 728 C CA . LYS A 1 90 ? 10.835 -3.539 19.679 1.00 89.94 90 LYS A CA 1
ATOM 729 C C . LYS A 1 90 ? 10.089 -4.362 18.637 1.00 89.94 90 LYS A C 1
ATOM 731 O O . LYS A 1 90 ? 10.639 -4.699 17.596 1.00 89.94 90 LYS A O 1
ATOM 736 N N . THR A 1 91 ? 8.844 -4.726 18.930 1.00 90.94 91 THR A N 1
ATOM 737 C CA . THR A 1 91 ? 8.033 -5.513 17.997 1.00 90.94 91 THR A CA 1
ATOM 738 C C . THR A 1 91 ? 7.503 -4.645 16.870 1.00 90.94 91 THR A C 1
ATOM 740 O O . THR A 1 91 ? 7.487 -5.095 15.733 1.00 90.94 91 THR A O 1
ATOM 743 N N . ALA A 1 92 ? 7.104 -3.406 17.159 1.00 87.31 92 ALA A N 1
ATOM 744 C CA . ALA A 1 92 ? 6.693 -2.454 16.137 1.00 87.31 92 ALA A CA 1
ATOM 745 C C . ALA A 1 92 ? 7.838 -2.164 15.155 1.00 87.31 92 ALA A C 1
ATOM 747 O O . ALA A 1 92 ? 7.616 -2.195 13.952 1.00 87.31 92 ALA A O 1
ATOM 748 N N . GLU A 1 93 ? 9.059 -1.964 15.660 1.00 84.94 93 GLU A N 1
ATOM 749 C CA . GLU A 1 93 ? 10.268 -1.812 14.838 1.00 84.94 93 GLU A CA 1
ATOM 750 C C . GLU A 1 93 ? 10.533 -3.066 13.994 1.00 84.94 93 GLU A C 1
ATOM 752 O O . GLU A 1 93 ? 10.731 -2.972 12.787 1.00 84.94 93 GLU A O 1
ATOM 757 N N . ALA A 1 94 ? 10.445 -4.255 14.598 1.00 87.12 94 ALA A N 1
ATOM 758 C CA . ALA A 1 94 ? 10.629 -5.507 13.868 1.00 87.12 94 ALA A CA 1
ATOM 759 C C . ALA A 1 94 ? 9.552 -5.749 12.794 1.00 87.12 94 ALA A C 1
ATOM 761 O O . ALA A 1 94 ? 9.850 -6.361 11.774 1.00 87.12 94 ALA A O 1
ATOM 762 N N . LEU A 1 95 ? 8.311 -5.301 13.013 1.00 86.19 95 LEU A N 1
ATOM 763 C CA . LEU A 1 95 ? 7.240 -5.366 12.013 1.00 86.19 95 LEU A CA 1
ATOM 764 C C . LEU A 1 95 ? 7.472 -4.375 10.867 1.00 86.19 95 LEU A C 1
ATOM 766 O O . LEU A 1 95 ? 7.183 -4.710 9.725 1.00 86.19 95 LEU A O 1
ATOM 770 N N . ASP A 1 96 ? 7.999 -3.184 11.156 1.00 81.56 96 ASP A N 1
ATOM 771 C CA . ASP A 1 96 ? 8.316 -2.177 10.136 1.00 81.56 96 ASP A CA 1
ATOM 772 C C . ASP A 1 96 ? 9.415 -2.676 9.178 1.00 81.56 96 ASP A C 1
ATOM 774 O O . ASP A 1 96 ? 9.322 -2.488 7.963 1.00 81.56 96 ASP A O 1
ATOM 778 N N . GLU A 1 97 ? 10.414 -3.379 9.720 1.00 82.69 97 GLU A N 1
ATOM 779 C CA . GLU A 1 97 ? 11.543 -3.949 8.971 1.00 82.69 97 GLU A CA 1
ATOM 780 C C . GLU A 1 97 ? 11.235 -5.285 8.272 1.00 82.69 97 GLU A C 1
ATOM 782 O O . GLU A 1 97 ? 11.951 -5.672 7.342 1.00 82.69 97 GLU A O 1
ATOM 787 N N . ALA A 1 98 ? 10.201 -6.006 8.711 1.00 80.75 98 ALA A N 1
ATOM 788 C CA . ALA A 1 98 ? 9.852 -7.315 8.171 1.00 80.75 98 ALA A CA 1
ATOM 789 C C . ALA A 1 98 ? 9.288 -7.226 6.747 1.00 80.75 98 ALA A C 1
ATOM 791 O O . ALA A 1 98 ? 8.615 -6.268 6.363 1.00 80.75 98 ALA A O 1
ATOM 792 N N . LYS A 1 99 ? 9.522 -8.276 5.954 1.00 79.19 99 LYS A N 1
ATOM 793 C CA . LYS A 1 99 ? 8.797 -8.454 4.691 1.00 79.19 99 LYS A CA 1
ATOM 794 C C . LYS A 1 99 ? 7.350 -8.882 4.957 1.00 79.19 99 LYS A C 1
ATOM 796 O O . LYS A 1 99 ? 7.104 -9.532 5.974 1.00 79.19 99 LYS A O 1
ATOM 801 N N . PRO A 1 100 ? 6.408 -8.632 4.026 1.00 74.88 100 PRO A N 1
ATOM 802 C CA . PRO A 1 100 ? 4.997 -8.979 4.219 1.00 74.88 100 PRO A CA 1
ATOM 803 C C . PRO A 1 100 ? 4.733 -10.450 4.586 1.00 74.88 100 PRO A C 1
ATOM 805 O O . PRO A 1 100 ? 3.814 -10.738 5.349 1.00 74.88 100 PRO A O 1
ATOM 808 N N . ASP A 1 101 ? 5.538 -11.383 4.069 1.00 75.44 101 ASP A N 1
ATOM 809 C CA . ASP A 1 101 ? 5.459 -12.819 4.364 1.00 75.44 101 ASP A CA 1
ATOM 810 C C . ASP A 1 101 ? 6.062 -13.208 5.726 1.00 75.44 101 ASP A C 1
ATOM 812 O O . ASP A 1 101 ? 5.762 -14.279 6.248 1.00 75.44 101 ASP A O 1
ATOM 816 N N . GLU A 1 102 ? 6.861 -12.330 6.333 1.00 83.44 102 GLU A N 1
ATOM 817 C CA . GLU A 1 102 ? 7.537 -12.534 7.620 1.00 83.44 102 GLU A CA 1
ATOM 818 C C . GLU A 1 102 ? 6.821 -11.817 8.786 1.00 83.44 102 GLU A C 1
ATOM 820 O O . GLU A 1 102 ? 7.039 -12.153 9.953 1.00 83.44 102 GLU A O 1
ATOM 825 N N . GLU A 1 103 ? 5.944 -10.845 8.501 1.00 84.69 103 GLU A N 1
ATOM 826 C CA . GLU A 1 103 ? 5.250 -10.040 9.519 1.00 84.69 103 GLU A CA 1
ATOM 827 C C . GLU A 1 103 ? 4.437 -10.893 10.509 1.00 84.69 103 GLU A C 1
ATOM 829 O O . GLU A 1 103 ? 4.421 -10.612 11.712 1.00 84.69 103 GLU A O 1
ATOM 834 N N . LEU A 1 104 ? 3.786 -11.962 10.028 1.00 86.00 104 LEU A N 1
ATOM 835 C CA . LEU A 1 104 ? 2.997 -12.854 10.885 1.00 86.00 104 LEU A CA 1
ATOM 836 C C . LEU A 1 104 ? 3.890 -13.555 11.910 1.00 86.00 104 LEU A C 1
ATOM 838 O O . LEU A 1 104 ? 3.556 -13.598 13.093 1.00 86.00 104 LEU A O 1
ATOM 842 N N . ASP A 1 105 ? 5.049 -14.049 11.482 1.00 87.69 105 ASP A N 1
ATOM 843 C CA . ASP A 1 105 ? 6.004 -14.727 12.357 1.00 87.69 105 ASP A CA 1
ATOM 844 C C . ASP A 1 105 ? 6.571 -13.775 13.413 1.00 87.69 105 ASP A C 1
ATOM 846 O O . ASP A 1 105 ? 6.751 -14.157 14.575 1.00 87.69 105 ASP A O 1
ATOM 850 N N . VAL A 1 106 ? 6.843 -12.521 13.035 1.00 89.94 106 VAL A N 1
ATOM 851 C CA . VAL A 1 106 ? 7.261 -11.475 13.978 1.00 89.94 106 VAL A CA 1
ATOM 852 C C . VAL A 1 106 ? 6.176 -11.236 15.024 1.00 89.94 106 VAL A C 1
ATOM 854 O O . VAL A 1 106 ? 6.475 -11.247 16.222 1.00 89.94 106 VAL A O 1
ATOM 857 N N . PHE A 1 107 ? 4.920 -11.093 14.601 1.00 89.81 107 PHE A N 1
ATOM 858 C CA . PHE A 1 107 ? 3.805 -10.896 15.521 1.00 89.81 107 PHE A CA 1
ATOM 859 C C . PHE A 1 107 ? 3.597 -12.110 16.446 1.00 89.81 107 PHE A C 1
ATOM 861 O O . PHE A 1 107 ? 3.504 -11.963 17.670 1.00 89.81 107 PHE A O 1
ATOM 868 N N . LEU A 1 108 ? 3.619 -13.331 15.898 1.00 89.38 108 LEU A N 1
ATOM 869 C CA . LEU A 1 108 ? 3.428 -14.570 16.657 1.00 89.38 108 LEU A CA 1
ATOM 870 C C . LEU A 1 108 ? 4.521 -14.805 17.708 1.00 89.38 108 LEU A C 1
ATOM 872 O O . LEU A 1 108 ? 4.236 -15.373 18.765 1.00 89.38 108 LEU A O 1
ATOM 876 N N . LYS A 1 109 ? 5.757 -14.327 17.499 1.00 90.81 109 LYS A N 1
ATOM 877 C CA . LYS A 1 109 ? 6.824 -14.392 18.522 1.00 90.81 109 LYS A CA 1
ATOM 878 C C . LYS A 1 109 ? 6.461 -13.658 19.814 1.00 90.81 109 LYS A C 1
ATOM 880 O O . LYS A 1 109 ? 6.937 -14.063 20.877 1.00 90.81 109 LYS A O 1
ATOM 885 N N . VAL A 1 110 ? 5.663 -12.593 19.737 1.00 92.06 110 VAL A N 1
ATOM 886 C CA . VAL A 1 110 ? 5.162 -11.873 20.917 1.00 92.06 110 VAL A CA 1
ATOM 887 C C . VAL A 1 110 ? 3.932 -12.555 21.477 1.00 92.06 110 VAL A C 1
ATOM 889 O O . VAL A 1 110 ? 3.885 -12.816 22.677 1.00 92.06 110 VAL A O 1
ATOM 892 N N . VAL A 1 111 ? 2.979 -12.914 20.615 1.00 89.38 111 VAL A N 1
ATOM 893 C CA . VAL A 1 111 ? 1.742 -13.597 21.023 1.00 89.38 111 VAL A CA 1
ATOM 894 C C . VAL A 1 111 ? 2.048 -14.877 21.806 1.00 89.38 111 VAL A C 1
ATOM 896 O O . VAL A 1 111 ? 1.492 -15.098 22.879 1.00 89.38 111 VAL A O 1
ATOM 899 N N . ASN A 1 112 ? 3.016 -15.677 21.354 1.00 88.44 112 ASN A N 1
ATOM 900 C CA . ASN A 1 112 ? 3.419 -16.918 22.022 1.00 88.44 112 ASN A CA 1
ATOM 901 C C . ASN A 1 112 ? 4.050 -16.718 23.412 1.00 88.44 112 ASN A C 1
ATOM 903 O O . ASN A 1 112 ? 4.140 -17.676 24.181 1.00 88.44 112 ASN A O 1
ATOM 907 N N . LYS A 1 113 ? 4.480 -15.496 23.747 1.00 90.25 113 LYS A N 1
ATOM 908 C CA . LYS A 1 113 ? 5.058 -15.139 25.052 1.00 90.25 113 LYS A CA 1
ATOM 909 C C . LYS A 1 113 ? 4.044 -14.518 26.012 1.00 90.25 113 LYS A C 1
ATOM 911 O O . LYS A 1 113 ? 4.408 -14.235 27.152 1.00 90.25 113 LYS A O 1
ATOM 916 N N . LEU A 1 114 ? 2.802 -14.301 25.575 1.00 88.50 114 LEU A N 1
ATOM 917 C CA . LEU A 1 114 ? 1.751 -13.778 26.441 1.00 88.50 114 LEU A CA 1
ATOM 918 C C . LEU A 1 114 ? 1.476 -14.755 27.588 1.00 88.50 114 LEU A C 1
ATOM 920 O O . LEU A 1 114 ? 1.377 -15.968 27.392 1.00 88.50 114 LEU A O 1
ATOM 924 N N . SER A 1 115 ? 1.349 -14.206 28.795 1.00 85.25 115 SER A N 1
ATOM 925 C CA . SER A 1 115 ? 1.031 -14.967 30.005 1.00 85.25 115 SER A CA 1
ATOM 926 C C . SER A 1 115 ? -0.426 -15.439 30.034 1.00 85.25 115 SER A C 1
ATOM 928 O O . SER A 1 115 ? -0.720 -16.482 30.615 1.00 85.25 115 SER A O 1
ATOM 930 N N . ASP A 1 116 ? -1.326 -14.694 29.391 1.00 86.31 116 ASP A N 1
ATOM 931 C CA . ASP A 1 116 ? -2.738 -15.040 29.255 1.00 86.31 116 ASP A CA 1
ATOM 932 C C . ASP A 1 116 ? -2.949 -15.988 28.065 1.00 86.31 116 ASP A C 1
ATOM 934 O O . ASP A 1 116 ? -2.920 -15.584 26.897 1.00 86.31 116 ASP A O 1
ATOM 938 N N . SER A 1 117 ? -3.170 -17.270 28.367 1.00 85.00 117 SER A N 1
ATOM 939 C CA . SER A 1 117 ? -3.414 -18.288 27.346 1.00 85.00 117 SER A CA 1
ATOM 940 C C . SER A 1 117 ? -4.719 -18.067 26.587 1.00 85.00 117 SER A C 1
ATOM 942 O O . SER A 1 117 ? -4.775 -18.404 25.414 1.00 85.00 117 SER A O 1
ATOM 944 N N . SER A 1 118 ? -5.753 -17.485 27.203 1.00 84.56 118 SER A N 1
ATOM 945 C CA . SER A 1 118 ? -7.029 -17.234 26.520 1.00 84.56 118 SER A CA 1
ATOM 946 C C . SER A 1 118 ? -6.853 -16.194 25.416 1.00 84.56 118 SER A C 1
ATOM 948 O O . SER A 1 118 ? -7.313 -16.387 24.290 1.00 84.56 118 SER A O 1
ATOM 950 N N . VAL A 1 119 ? -6.139 -15.110 25.725 1.00 83.62 119 VAL A N 1
ATOM 951 C CA . VAL A 1 119 ? -5.808 -14.061 24.752 1.00 83.62 119 VAL A CA 1
ATOM 952 C C . VAL A 1 119 ? -4.908 -14.602 23.649 1.00 83.62 119 VAL A C 1
ATOM 954 O O . VAL A 1 119 ? -5.183 -14.386 22.467 1.00 83.62 119 VAL A O 1
ATOM 957 N N . ARG A 1 120 ? -3.858 -15.344 24.020 1.00 87.25 120 ARG A N 1
ATOM 958 C CA . ARG A 1 120 ? -2.957 -15.983 23.056 1.00 87.25 120 ARG A CA 1
ATOM 959 C C . ARG A 1 120 ? -3.718 -16.903 22.106 1.00 87.25 120 ARG A C 1
ATOM 961 O O . ARG A 1 120 ? -3.593 -16.754 20.896 1.00 87.25 120 ARG A O 1
ATOM 968 N N . ASP A 1 121 ? -4.504 -17.832 22.640 1.00 83.94 121 ASP A N 1
ATOM 969 C CA . ASP A 1 121 ? -5.183 -18.852 21.843 1.00 83.94 121 ASP A CA 1
ATOM 970 C C . ASP A 1 121 ? -6.262 -18.216 20.940 1.00 83.94 121 ASP A C 1
ATOM 972 O O . ASP A 1 121 ? -6.434 -18.640 19.797 1.00 83.94 121 ASP A O 1
ATOM 976 N N . SER A 1 122 ? -6.931 -17.149 21.403 1.00 81.19 122 SER A N 1
ATOM 977 C CA . SER A 1 122 ? -7.846 -16.335 20.586 1.00 81.19 122 SER A CA 1
ATOM 978 C C . SER A 1 122 ? -7.126 -15.668 19.407 1.00 81.19 122 SER A C 1
ATOM 980 O O . SER A 1 122 ? -7.559 -15.792 18.259 1.00 81.19 122 SER A O 1
ATOM 982 N N . LEU A 1 123 ? -5.982 -15.020 19.668 1.00 82.81 123 LEU A N 1
ATOM 983 C CA . LEU A 1 123 ? -5.179 -14.358 18.639 1.00 82.81 123 LEU A CA 1
ATOM 984 C C . LEU A 1 123 ? -4.643 -15.350 17.608 1.00 82.81 123 LEU A C 1
ATOM 986 O O . LEU A 1 123 ? -4.811 -15.121 16.415 1.00 82.81 123 LEU A O 1
ATOM 990 N N . VAL A 1 124 ? -4.046 -16.456 18.055 1.00 82.38 124 VAL A N 1
ATOM 991 C CA . VAL A 1 124 ? -3.496 -17.494 17.171 1.00 82.38 124 VAL A CA 1
ATOM 992 C C . VAL A 1 124 ? -4.599 -18.081 16.290 1.00 82.38 124 VAL A C 1
ATOM 994 O O . VAL A 1 124 ? -4.484 -18.066 15.066 1.00 82.38 124 VAL A O 1
ATOM 997 N N . LYS A 1 125 ? -5.729 -18.489 16.883 1.00 76.88 125 LYS A N 1
ATOM 998 C CA . LYS A 1 125 ? -6.857 -19.061 16.134 1.00 76.88 125 LYS A CA 1
ATOM 999 C C . LYS A 1 125 ? -7.433 -18.090 15.105 1.00 76.88 125 LYS A C 1
ATOM 1001 O O . LYS A 1 125 ? -7.818 -18.516 14.014 1.00 76.88 125 LYS A O 1
ATOM 1006 N N . GLY A 1 126 ? -7.504 -16.807 15.456 1.00 72.19 126 GLY A N 1
ATOM 1007 C CA . GLY A 1 126 ? -7.966 -15.761 14.556 1.00 72.19 126 GLY A CA 1
ATOM 1008 C C . GLY A 1 126 ? -6.967 -15.427 13.447 1.00 72.19 126 GLY A C 1
ATOM 1009 O O . GLY A 1 126 ? -7.367 -14.800 12.482 1.00 72.19 126 GLY A O 1
ATOM 1010 N N . LEU A 1 127 ? -5.689 -15.799 13.546 1.00 74.25 127 LEU A N 1
ATOM 1011 C CA . LEU A 1 127 ? -4.672 -15.501 12.526 1.00 74.25 127 LEU A CA 1
ATOM 1012 C C . LEU A 1 127 ? -4.397 -16.687 11.594 1.00 74.25 127 LEU A C 1
ATOM 1014 O O . LEU A 1 127 ? -4.235 -16.486 10.397 1.00 74.25 127 LEU A O 1
ATOM 1018 N N . GLU A 1 128 ? -4.411 -17.916 12.111 1.00 65.25 128 GLU A N 1
ATOM 1019 C CA . GLU A 1 128 ? -4.056 -19.126 11.349 1.00 65.25 128 GLU A CA 1
ATOM 1020 C C . GLU A 1 128 ? -5.122 -19.575 10.329 1.00 65.25 128 GLU A C 1
ATOM 1022 O O . GLU A 1 128 ? -4.831 -20.399 9.467 1.00 65.25 128 GLU A O 1
ATOM 1027 N N . ASN A 1 129 ? -6.349 -19.044 10.398 1.00 59.03 129 ASN A N 1
ATOM 1028 C CA . ASN A 1 129 ? -7.485 -19.497 9.578 1.00 59.03 129 ASN A CA 1
ATOM 1029 C C . ASN A 1 129 ? -8.018 -18.437 8.597 1.00 59.03 129 ASN A C 1
ATOM 1031 O O . ASN A 1 129 ? -9.149 -18.557 8.123 1.00 59.03 129 ASN A O 1
ATOM 1035 N N . LYS A 1 130 ? -7.254 -17.376 8.316 1.00 68.19 130 LYS A N 1
ATOM 1036 C CA . LYS A 1 130 ? -7.707 -16.304 7.419 1.00 68.19 130 LYS A CA 1
ATOM 1037 C C . LYS A 1 130 ? -7.475 -16.688 5.960 1.00 68.19 130 LYS A C 1
ATOM 1039 O O . LYS A 1 130 ? -6.341 -16.813 5.512 1.00 68.19 130 LYS A O 1
ATOM 1044 N N . GLU A 1 131 ? -8.573 -16.892 5.235 1.00 69.75 131 GLU A N 1
ATOM 1045 C CA . GLU A 1 131 ? -8.562 -17.052 3.780 1.00 69.75 131 GLU A CA 1
ATOM 1046 C C . GLU A 1 131 ? -8.029 -15.769 3.125 1.00 69.75 131 GLU A C 1
ATOM 1048 O O . GLU A 1 131 ? -8.370 -14.661 3.546 1.00 69.75 131 GLU A O 1
ATOM 1053 N N . GLU A 1 132 ? -7.191 -15.909 2.097 1.00 77.94 132 GLU A N 1
ATOM 1054 C CA . GLU A 1 132 ? -6.687 -14.766 1.338 1.00 77.94 132 GLU A CA 1
ATOM 1055 C C . GLU A 1 132 ? -7.849 -14.043 0.644 1.00 77.94 132 GLU A C 1
ATOM 1057 O O . GLU A 1 132 ? -8.616 -14.642 -0.118 1.00 77.94 132 GLU A O 1
ATOM 1062 N N . ILE A 1 133 ? -7.982 -12.742 0.904 1.00 81.50 133 ILE A N 1
ATOM 1063 C CA . ILE A 1 133 ? -9.054 -11.927 0.333 1.00 81.50 133 ILE A CA 1
ATOM 1064 C C . ILE A 1 133 ? -8.710 -11.562 -1.109 1.00 81.50 133 ILE A C 1
ATOM 1066 O O . ILE A 1 133 ? -7.655 -11.005 -1.397 1.00 81.50 133 ILE A O 1
ATOM 1070 N N . ASN A 1 134 ? -9.646 -11.831 -2.012 1.00 80.25 134 ASN A N 1
ATOM 1071 C CA . ASN A 1 134 ? -9.579 -11.494 -3.426 1.00 80.25 134 ASN A CA 1
ATOM 1072 C C . ASN A 1 134 ? -10.965 -11.076 -3.942 1.00 80.25 134 ASN A C 1
ATOM 1074 O O . ASN A 1 134 ? -11.970 -11.160 -3.234 1.00 80.25 134 ASN A O 1
ATOM 1078 N N . GLU A 1 135 ? -11.037 -10.655 -5.203 1.00 79.94 135 GLU A N 1
ATOM 1079 C CA . GLU A 1 135 ? -12.282 -10.188 -5.829 1.00 79.94 135 GLU A CA 1
ATOM 1080 C C . GLU A 1 135 ? -13.430 -11.215 -5.754 1.00 79.94 135 GLU A C 1
ATOM 1082 O O . GLU A 1 135 ? -14.591 -10.831 -5.639 1.00 79.94 135 GLU A O 1
ATOM 1087 N N . ASN A 1 136 ? -13.133 -12.522 -5.749 1.00 82.50 136 ASN A N 1
ATOM 1088 C CA . ASN A 1 136 ? -14.157 -13.575 -5.749 1.00 82.50 136 ASN A CA 1
ATOM 1089 C C . ASN A 1 136 ? -14.774 -13.845 -4.369 1.00 82.50 136 ASN A C 1
ATOM 1091 O O . ASN A 1 136 ? -15.875 -14.400 -4.287 1.00 82.50 136 ASN A O 1
ATOM 1095 N N . ASN A 1 137 ? -14.059 -13.538 -3.283 1.00 84.94 137 ASN A N 1
ATOM 1096 C CA . ASN A 1 137 ? -14.529 -13.782 -1.916 1.00 84.94 137 ASN A CA 1
ATOM 1097 C C . ASN A 1 137 ? -14.778 -12.495 -1.114 1.00 84.94 137 ASN A C 1
ATOM 1099 O O . ASN A 1 137 ? -15.387 -12.580 -0.050 1.00 84.94 137 ASN A O 1
ATOM 1103 N N . PHE A 1 138 ? -14.427 -11.320 -1.647 1.00 85.50 138 PHE A N 1
ATOM 1104 C CA . PHE A 1 138 ? -14.623 -10.017 -1.007 1.00 85.50 138 PHE A CA 1
ATOM 1105 C C . PHE A 1 138 ? -16.048 -9.804 -0.473 1.00 85.50 138 PHE A C 1
ATOM 1107 O O . PHE A 1 138 ? -16.222 -9.465 0.696 1.00 85.50 138 PHE A O 1
ATOM 1114 N N . GLU A 1 139 ? -17.080 -10.086 -1.275 1.00 87.12 139 GLU A N 1
ATOM 1115 C CA . GLU A 1 139 ? -18.482 -9.903 -0.861 1.00 87.12 139 GLU A CA 1
ATOM 1116 C C . GLU A 1 139 ? -18.926 -10.843 0.278 1.00 87.12 139 GLU A C 1
ATOM 1118 O O . GLU A 1 139 ? -19.985 -10.647 0.876 1.00 87.12 139 GLU A O 1
ATOM 1123 N N . LYS A 1 140 ? -18.137 -11.881 0.582 1.00 86.81 140 LYS A N 1
ATOM 1124 C CA . LYS A 1 140 ? -18.384 -12.826 1.683 1.00 86.81 140 LYS A CA 1
ATOM 1125 C C . LYS A 1 140 ? -17.645 -12.439 2.965 1.00 86.81 140 LYS A C 1
ATOM 1127 O O . LYS A 1 140 ? -17.848 -13.090 3.988 1.00 86.81 140 LYS A O 1
ATOM 1132 N N . THR A 1 141 ? -16.783 -11.424 2.916 1.00 85.94 141 THR A N 1
ATOM 1133 C CA . THR A 1 141 ? -15.995 -10.986 4.072 1.00 85.94 141 THR A CA 1
ATOM 1134 C C . THR A 1 141 ? -16.865 -10.278 5.110 1.00 85.94 141 THR A C 1
ATOM 1136 O O . THR A 1 141 ? -17.863 -9.629 4.782 1.00 85.94 141 THR A O 1
ATOM 1139 N N . GLU A 1 142 ? -16.459 -10.354 6.379 1.00 87.56 142 GLU A N 1
ATOM 1140 C CA . GLU A 1 142 ? -17.085 -9.566 7.449 1.00 87.56 142 GLU A CA 1
ATOM 1141 C C . GLU A 1 142 ? -16.942 -8.062 7.201 1.00 87.56 142 GLU A C 1
ATOM 1143 O O . GLU A 1 142 ? -17.885 -7.320 7.455 1.00 87.56 142 GLU A O 1
ATOM 1148 N N . PHE A 1 143 ? -15.824 -7.632 6.604 1.00 90.00 143 PHE A N 1
ATOM 1149 C CA . PHE A 1 143 ? -15.615 -6.249 6.178 1.00 90.00 143 PHE A CA 1
ATOM 1150 C C . PHE A 1 143 ? -16.757 -5.740 5.293 1.00 90.00 143 PHE A C 1
ATOM 1152 O O . PHE A 1 143 ? -17.351 -4.710 5.596 1.00 90.00 143 PHE A O 1
ATOM 1159 N N . PHE A 1 144 ? -17.100 -6.471 4.226 1.00 89.19 144 PHE A N 1
ATOM 1160 C CA . PHE A 1 144 ? -18.152 -6.059 3.292 1.00 89.19 144 PHE A CA 1
ATOM 1161 C C . PHE A 1 144 ? -19.546 -6.062 3.926 1.00 89.19 144 PHE A C 1
ATOM 1163 O O . PHE A 1 144 ? -20.408 -5.244 3.599 1.00 89.19 144 PHE A O 1
ATOM 1170 N N . LYS A 1 145 ? -19.796 -7.005 4.837 1.00 90.00 145 LYS A N 1
ATOM 1171 C CA . LYS A 1 145 ? -21.050 -7.042 5.588 1.00 90.00 145 LYS A CA 1
ATOM 1172 C C . LYS A 1 145 ? -21.169 -5.822 6.502 1.00 90.00 145 LYS A C 1
ATOM 1174 O O . LYS A 1 145 ? -22.185 -5.133 6.473 1.00 90.00 145 LYS A O 1
ATOM 1179 N N . ASP A 1 146 ? -20.130 -5.540 7.276 1.00 91.62 146 ASP A N 1
ATOM 1180 C CA . ASP A 1 146 ? -20.131 -4.459 8.257 1.00 91.62 146 ASP A CA 1
ATOM 1181 C C . ASP A 1 146 ? -20.079 -3.078 7.603 1.00 91.62 146 ASP A C 1
ATOM 1183 O O . ASP A 1 146 ? -20.700 -2.141 8.102 1.00 91.62 146 ASP A O 1
ATOM 1187 N N . SER A 1 147 ? -19.426 -2.956 6.444 1.00 90.62 147 SER A N 1
ATOM 1188 C CA . SER A 1 147 ? -19.456 -1.736 5.641 1.00 90.62 147 SER A CA 1
ATOM 1189 C C . SER A 1 147 ? -20.874 -1.419 5.158 1.00 90.62 147 SER A C 1
ATOM 1191 O O . SER A 1 147 ? -21.277 -0.262 5.209 1.00 90.62 147 SER A O 1
ATOM 1193 N N . LYS A 1 148 ? -21.662 -2.428 4.757 1.00 90.06 148 LYS A N 1
ATOM 1194 C CA . LYS A 1 148 ? -23.081 -2.248 4.403 1.00 90.06 148 LYS A CA 1
ATOM 1195 C C . LYS A 1 148 ? -23.936 -1.861 5.600 1.00 90.06 148 LYS A C 1
ATOM 1197 O O . LYS A 1 148 ? -24.796 -1.004 5.470 1.00 90.06 148 LYS A O 1
ATOM 1202 N N . GLU A 1 149 ? -23.723 -2.492 6.752 1.00 90.62 149 GLU A N 1
ATOM 1203 C CA . GLU A 1 149 ? -24.476 -2.160 7.969 1.00 90.62 149 GLU A CA 1
ATOM 1204 C C . GLU A 1 149 ? -24.203 -0.731 8.462 1.00 90.62 149 GLU A C 1
ATOM 1206 O O .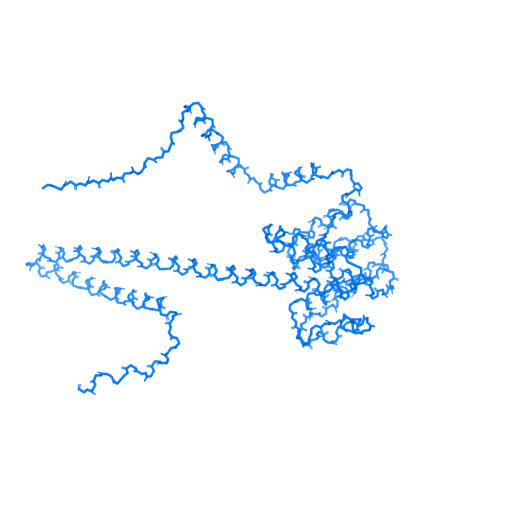 GLU A 1 149 ? -25.075 -0.118 9.075 1.00 90.62 149 GLU A O 1
ATOM 1211 N N . LEU A 1 150 ? -23.008 -0.201 8.192 1.00 90.94 150 LEU A N 1
ATOM 1212 C CA . LEU A 1 150 ? -22.597 1.159 8.547 1.00 90.94 150 LEU A CA 1
ATOM 1213 C C . LEU A 1 150 ? -22.781 2.175 7.408 1.00 90.94 150 LEU A C 1
ATOM 1215 O O . LEU A 1 150 ? -22.278 3.295 7.518 1.00 90.94 150 LEU A O 1
ATOM 1219 N N . ASP A 1 151 ? -23.495 1.802 6.339 1.00 90.06 151 ASP A N 1
ATOM 1220 C CA . ASP A 1 151 ? -23.746 2.632 5.153 1.00 90.06 151 ASP A CA 1
ATOM 1221 C C . ASP A 1 151 ? -22.460 3.259 4.577 1.00 90.06 151 ASP A C 1
ATOM 1223 O O . ASP A 1 151 ? -22.430 4.435 4.205 1.00 90.06 151 ASP A O 1
ATOM 1227 N N . ILE A 1 152 ? -21.371 2.486 4.526 1.00 88.19 152 ILE A N 1
ATOM 1228 C CA . ILE A 1 152 ? -20.140 2.888 3.843 1.00 88.19 152 ILE A CA 1
ATOM 1229 C C . ILE A 1 152 ? -20.328 2.699 2.341 1.00 88.19 152 ILE A C 1
ATOM 1231 O O . ILE A 1 152 ? -20.526 1.577 1.871 1.00 88.19 152 ILE A O 1
ATOM 1235 N N . ASP A 1 153 ? -20.234 3.799 1.596 1.00 83.56 153 ASP A N 1
ATOM 1236 C CA . ASP A 1 153 ? -20.414 3.830 0.140 1.00 83.56 153 ASP A CA 1
ATOM 1237 C C . ASP A 1 153 ? -19.177 3.282 -0.590 1.00 83.56 153 ASP A C 1
ATOM 1239 O O . ASP A 1 153 ? -18.397 4.027 -1.183 1.00 83.56 153 ASP A O 1
ATOM 1243 N N . LEU A 1 154 ? -18.954 1.969 -0.476 1.00 82.50 154 LEU A N 1
ATOM 1244 C CA . LEU A 1 154 ? -17.911 1.268 -1.224 1.00 82.50 154 LEU A CA 1
ATOM 1245 C C . LEU A 1 154 ? -18.205 1.335 -2.726 1.00 82.50 154 LEU A C 1
ATOM 1247 O O . LEU A 1 154 ? -19.351 1.190 -3.154 1.00 82.50 154 LEU A O 1
ATOM 1251 N N . ASP A 1 155 ? -17.160 1.492 -3.537 1.00 68.31 155 ASP A N 1
ATOM 1252 C CA . ASP A 1 155 ? -17.321 1.506 -4.989 1.00 68.31 155 ASP A CA 1
ATOM 1253 C C . ASP A 1 155 ? -17.957 0.222 -5.533 1.00 68.31 155 ASP A C 1
ATOM 1255 O O . ASP A 1 155 ? -17.710 -0.888 -5.065 1.00 68.31 155 ASP A O 1
ATOM 1259 N N . ALA A 1 156 ? -18.720 0.374 -6.619 1.00 53.41 156 ALA A N 1
ATOM 1260 C CA . ALA A 1 156 ? -19.318 -0.745 -7.346 1.00 53.41 156 ALA A CA 1
ATOM 1261 C C . ALA A 1 156 ? -18.281 -1.663 -8.034 1.00 53.41 156 ALA A C 1
ATOM 1263 O O . ALA A 1 156 ? -18.647 -2.719 -8.546 1.00 53.41 156 ALA A O 1
ATOM 1264 N N . GLY A 1 157 ? -17.006 -1.258 -8.083 1.00 57.28 157 GLY A N 1
ATOM 1265 C CA . GLY A 1 157 ? -15.889 -2.078 -8.542 1.00 57.28 157 GLY A CA 1
ATOM 1266 C C . GLY A 1 157 ? -14.971 -2.410 -7.373 1.00 57.28 157 GLY A C 1
ATOM 1267 O O . GLY A 1 157 ? -14.457 -1.502 -6.728 1.00 57.28 157 GLY A O 1
ATOM 1268 N N . ILE A 1 158 ? -14.756 -3.702 -7.117 1.00 59.56 158 ILE A N 1
ATOM 1269 C CA . ILE A 1 158 ? -13.794 -4.169 -6.115 1.00 59.56 158 ILE A CA 1
ATOM 1270 C C . ILE A 1 158 ? -12.394 -3.847 -6.645 1.00 59.56 158 ILE A C 1
ATOM 1272 O O . ILE A 1 158 ? -11.974 -4.410 -7.655 1.00 59.56 158 ILE A O 1
ATOM 1276 N N . GLY A 1 159 ? -11.704 -2.900 -6.010 1.00 70.75 159 GLY A N 1
ATOM 1277 C CA . GLY A 1 159 ? -10.364 -2.467 -6.388 1.00 70.75 159 GLY A CA 1
ATOM 1278 C C . GLY A 1 159 ? -9.309 -2.830 -5.346 1.00 70.75 159 GLY A C 1
ATOM 1279 O O . GLY A 1 159 ? -9.581 -3.440 -4.312 1.00 70.75 159 GLY A O 1
ATOM 1280 N N . GLY A 1 160 ? -8.066 -2.423 -5.610 1.00 83.38 160 GLY A N 1
ATOM 1281 C CA . GLY A 1 160 ? -6.949 -2.692 -4.701 1.00 83.38 160 GLY A CA 1
ATOM 1282 C C . GLY A 1 160 ? -7.118 -2.063 -3.312 1.00 83.38 160 GLY A C 1
ATOM 1283 O O . GLY A 1 160 ? -6.663 -2.650 -2.333 1.00 83.38 160 GLY A O 1
ATOM 1284 N N . LEU A 1 161 ? -7.822 -0.928 -3.198 1.00 88.69 161 LEU A N 1
ATOM 1285 C CA . LEU A 1 161 ? -8.103 -0.300 -1.904 1.00 88.69 161 LEU A CA 1
ATOM 1286 C C . LEU A 1 161 ? -9.104 -1.115 -1.081 1.00 88.69 161 LEU A C 1
ATOM 1288 O O . LEU A 1 161 ? -8.888 -1.327 0.107 1.00 88.69 161 LEU A O 1
ATOM 1292 N N . GLU A 1 162 ? -10.186 -1.585 -1.697 1.00 89.44 162 GLU A N 1
ATOM 1293 C CA . GLU A 1 162 ? -11.214 -2.384 -1.030 1.00 89.44 162 GLU A CA 1
ATOM 1294 C C . GLU A 1 162 ? -10.630 -3.705 -0.524 1.00 89.44 162 GLU A C 1
ATOM 1296 O O . GLU A 1 162 ? -10.875 -4.088 0.619 1.00 89.44 162 GLU A O 1
ATOM 1301 N N . LEU A 1 163 ? -9.800 -4.368 -1.335 1.00 87.75 163 LEU A N 1
ATOM 1302 C CA . LEU A 1 163 ? -9.103 -5.593 -0.934 1.00 87.75 163 LEU A CA 1
ATOM 1303 C C . LEU A 1 163 ? -8.115 -5.341 0.216 1.00 87.75 163 LEU A C 1
ATOM 1305 O O . LEU A 1 163 ? -8.076 -6.121 1.168 1.00 87.75 163 LEU A O 1
ATOM 1309 N N . MET A 1 164 ? -7.360 -4.237 0.165 1.00 87.69 164 MET A N 1
ATOM 1310 C CA . MET A 1 164 ? -6.443 -3.826 1.236 1.00 87.69 164 MET A CA 1
ATOM 1311 C C . MET A 1 164 ? -7.191 -3.551 2.545 1.00 87.69 164 MET A C 1
ATOM 1313 O O . MET A 1 164 ? -6.813 -4.075 3.593 1.00 87.69 164 MET A O 1
ATOM 1317 N N . LEU A 1 165 ? -8.287 -2.789 2.481 1.00 90.81 165 LEU A N 1
ATOM 1318 C CA . LEU A 1 165 ? -9.149 -2.518 3.629 1.00 90.81 165 LEU A CA 1
ATOM 1319 C C . LEU A 1 165 ? -9.727 -3.815 4.192 1.00 90.81 165 LEU A C 1
ATOM 1321 O O . LEU A 1 165 ? -9.650 -4.045 5.389 1.00 90.81 165 LEU A O 1
ATOM 1325 N N . ALA A 1 166 ? -10.259 -4.699 3.354 1.00 88.44 166 ALA A N 1
ATOM 1326 C CA . ALA A 1 166 ? -10.825 -5.950 3.835 1.00 88.44 166 ALA A CA 1
ATOM 1327 C C . ALA A 1 166 ? -9.769 -6.836 4.514 1.00 88.44 166 ALA A C 1
ATOM 1329 O O . ALA A 1 166 ? -10.045 -7.383 5.580 1.00 88.44 166 ALA A O 1
ATOM 1330 N N . ARG A 1 167 ? -8.550 -6.920 3.960 1.00 86.56 167 ARG A N 1
ATOM 1331 C CA . ARG A 1 167 ? -7.413 -7.627 4.578 1.00 86.56 167 ARG A CA 1
ATOM 1332 C C . ARG A 1 167 ? -7.051 -7.043 5.939 1.00 86.56 167 ARG A C 1
ATOM 1334 O O . ARG A 1 167 ? -6.950 -7.783 6.915 1.00 86.56 167 ARG A O 1
ATOM 1341 N N . ASN A 1 168 ? -6.900 -5.726 6.015 1.00 88.12 168 ASN A N 1
ATOM 1342 C CA . ASN A 1 168 ? -6.541 -5.052 7.258 1.00 88.12 168 ASN A CA 1
ATOM 1343 C C . ASN A 1 168 ? -7.661 -5.179 8.302 1.00 88.12 168 ASN A C 1
ATOM 1345 O O . ASN A 1 168 ? -7.374 -5.428 9.470 1.00 88.12 168 ASN A O 1
ATOM 1349 N N . TYR A 1 169 ? -8.924 -5.111 7.878 1.00 88.62 169 TYR A N 1
ATOM 1350 C CA . TYR A 1 169 ? -10.088 -5.305 8.735 1.00 88.62 169 TYR A CA 1
ATOM 1351 C C . TYR A 1 169 ? -10.127 -6.705 9.336 1.00 88.62 169 TYR A C 1
ATOM 1353 O O . TYR A 1 169 ? -10.207 -6.831 10.556 1.00 88.62 169 TYR A O 1
ATOM 1361 N N . ILE A 1 170 ? -10.025 -7.758 8.512 1.00 81.88 170 ILE A N 1
ATOM 1362 C CA . ILE A 1 170 ? -10.075 -9.120 9.048 1.00 81.88 170 ILE A CA 1
ATOM 1363 C C . ILE A 1 170 ? -8.911 -9.358 9.997 1.00 81.88 170 ILE A C 1
ATOM 1365 O O . ILE A 1 170 ? -9.095 -10.039 10.993 1.00 81.88 170 ILE A O 1
ATOM 1369 N N . SER A 1 171 ? -7.729 -8.786 9.749 1.00 77.19 171 SER A N 1
ATOM 1370 C CA . SER A 1 171 ? -6.545 -8.951 10.596 1.00 77.19 171 SER A CA 1
ATOM 1371 C C . SER A 1 171 ? -6.710 -8.381 12.009 1.00 77.19 171 SER A C 1
ATOM 1373 O O . SER A 1 171 ? -6.009 -8.845 12.909 1.00 77.19 171 SER A O 1
ATOM 1375 N N . ILE A 1 172 ? -7.676 -7.490 12.251 1.00 82.56 172 ILE A N 1
ATOM 1376 C CA . ILE A 1 172 ? -7.999 -6.966 13.584 1.00 82.56 172 ILE A CA 1
ATOM 1377 C C . ILE A 1 172 ? -8.696 -8.056 14.410 1.00 82.56 172 ILE A C 1
ATOM 1379 O O . ILE A 1 172 ? -9.849 -8.404 14.179 1.00 82.56 172 ILE A O 1
ATOM 1383 N N . ASN A 1 173 ? -7.991 -8.591 15.405 1.00 71.81 173 ASN A N 1
ATOM 1384 C CA . ASN A 1 173 ? -8.543 -9.534 16.370 1.00 71.81 173 ASN A CA 1
ATOM 1385 C C . ASN A 1 173 ? -8.800 -8.813 17.692 1.00 71.81 173 ASN A C 1
ATOM 1387 O O . ASN A 1 173 ? -7.878 -8.309 18.338 1.00 71.81 173 ASN A O 1
ATOM 1391 N N . ASN A 1 174 ? -10.056 -8.824 18.130 1.00 65.75 174 ASN A N 1
ATOM 1392 C CA . ASN A 1 174 ? -10.425 -8.259 19.418 1.00 65.75 174 ASN A CA 1
ATOM 1393 C C . ASN A 1 174 ? -10.061 -9.221 20.541 1.00 65.75 174 ASN A C 1
ATOM 1395 O O . ASN A 1 174 ? -10.647 -10.291 20.700 1.00 65.75 174 ASN A O 1
ATOM 1399 N N . VAL A 1 175 ? -9.062 -8.806 21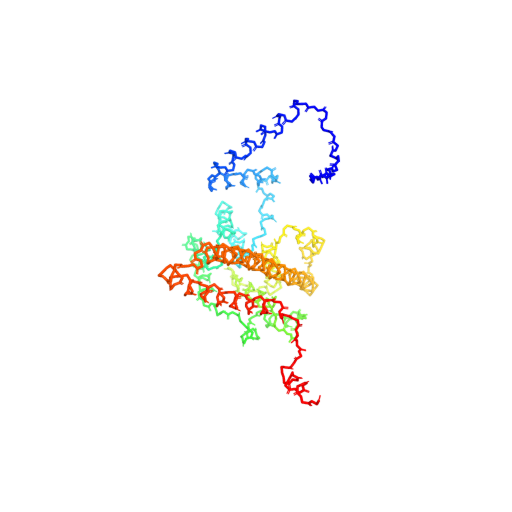.315 1.00 60.81 175 VAL A N 1
ATOM 1400 C CA . VAL A 1 175 ? -8.493 -9.544 22.447 1.00 60.81 175 VAL A CA 1
ATOM 1401 C C . VAL A 1 175 ? -9.547 -9.856 23.522 1.00 60.81 175 VAL A C 1
ATOM 1403 O O . VAL A 1 175 ? -9.454 -10.878 24.197 1.00 60.81 175 VAL A O 1
ATOM 1406 N N . ASP A 1 176 ? -10.583 -9.023 23.630 1.00 59.25 176 ASP A N 1
ATOM 1407 C CA . ASP A 1 176 ? -11.696 -9.136 24.580 1.00 59.25 176 ASP A CA 1
ATOM 1408 C C . ASP A 1 176 ? -12.945 -9.843 24.012 1.00 59.25 176 ASP A C 1
ATOM 1410 O O . ASP A 1 176 ? -13.938 -10.017 24.718 1.00 59.25 176 ASP A O 1
ATOM 1414 N N . GLY A 1 177 ? -12.913 -10.270 22.743 1.00 58.62 177 GLY A N 1
ATOM 1415 C CA . GLY A 1 177 ? -14.037 -10.929 22.074 1.00 58.62 177 GLY A CA 1
ATOM 1416 C C . GLY A 1 177 ? -15.204 -10.004 21.703 1.00 58.62 177 GLY A C 1
ATOM 1417 O O . GLY A 1 177 ? -16.215 -10.492 21.196 1.00 58.62 177 GLY A O 1
ATOM 1418 N N . THR A 1 178 ? -15.089 -8.688 21.914 1.00 64.19 178 THR A N 1
ATOM 1419 C CA . THR A 1 178 ? -16.110 -7.710 21.508 1.00 64.19 178 THR A CA 1
ATOM 1420 C C . THR A 1 178 ? -15.736 -7.018 20.201 1.00 64.19 178 THR A C 1
ATOM 1422 O O . THR A 1 178 ? -14.788 -6.235 20.135 1.00 64.19 178 THR A O 1
ATOM 1425 N N . GLN A 1 179 ? -16.512 -7.299 19.149 1.00 70.56 179 GLN A N 1
ATOM 1426 C CA . GLN A 1 179 ? -16.390 -6.643 17.848 1.00 70.56 179 GLN A CA 1
ATOM 1427 C C . GLN A 1 179 ? -17.091 -5.286 17.861 1.00 70.56 179 GLN A C 1
ATOM 1429 O O . GLN A 1 179 ? -18.318 -5.205 17.920 1.00 70.56 179 GLN A O 1
ATOM 1434 N N . ASP A 1 180 ? -16.296 -4.219 17.808 1.00 86.69 180 ASP A N 1
ATOM 1435 C CA . ASP A 1 180 ? -16.781 -2.864 17.569 1.00 86.69 180 ASP A CA 1
ATOM 1436 C C . ASP A 1 180 ? -16.524 -2.526 16.103 1.00 86.69 180 ASP A C 1
ATOM 1438 O O . ASP A 1 180 ? -15.439 -2.092 15.716 1.00 86.69 180 ASP A O 1
ATOM 1442 N N . LYS A 1 181 ? -17.561 -2.711 15.289 1.00 88.88 181 LYS A N 1
ATOM 1443 C CA . LYS A 1 181 ? -17.510 -2.525 13.836 1.00 88.88 181 LYS A CA 1
ATOM 1444 C C . LYS A 1 181 ? -17.018 -1.136 13.439 1.00 88.88 181 LYS A C 1
ATOM 1446 O O . LYS A 1 181 ? -16.273 -1.006 12.473 1.00 88.88 181 LYS A O 1
ATOM 1451 N N . THR A 1 182 ? -17.406 -0.105 14.195 1.00 89.25 182 THR A N 1
ATOM 1452 C CA . THR A 1 182 ? -17.026 1.286 13.907 1.00 89.25 182 THR A CA 1
ATOM 1453 C C . THR A 1 182 ? -15.539 1.488 14.164 1.00 89.25 182 THR A C 1
ATOM 1455 O O . THR A 1 182 ? -14.821 2.036 13.324 1.00 89.25 182 THR A O 1
ATOM 1458 N N . ARG A 1 183 ? -15.065 1.019 15.323 1.00 88.69 183 ARG A N 1
ATOM 1459 C CA . ARG A 1 183 ? -13.650 1.078 15.693 1.00 88.69 183 ARG A CA 1
ATOM 1460 C C . ARG A 1 183 ? -12.792 0.274 14.723 1.00 88.69 183 ARG A C 1
ATOM 1462 O O . ARG A 1 183 ? -11.754 0.770 14.290 1.00 88.69 183 ARG A O 1
ATOM 1469 N N . ASP A 1 184 ? -13.215 -0.937 14.387 1.00 89.25 184 ASP A N 1
ATOM 1470 C CA . ASP A 1 184 ? -12.426 -1.878 13.597 1.00 89.25 184 ASP A CA 1
ATOM 1471 C C . ASP A 1 184 ? -12.342 -1.418 12.128 1.00 89.25 184 ASP A C 1
ATOM 1473 O O . ASP A 1 184 ? -11.257 -1.416 11.547 1.00 89.25 184 ASP A O 1
ATOM 1477 N N . LEU A 1 185 ? -13.426 -0.866 11.561 1.00 91.56 185 LEU A N 1
ATOM 1478 C CA . LEU A 1 185 ? -13.376 -0.189 10.256 1.00 91.56 185 LEU A CA 1
ATOM 1479 C C . LEU A 1 185 ? -12.460 1.036 10.273 1.00 91.56 185 LEU A C 1
ATOM 1481 O O . LEU A 1 185 ? -11.659 1.209 9.355 1.00 91.56 185 LEU A O 1
ATOM 1485 N N . SER A 1 186 ? -12.530 1.868 11.316 1.00 91.81 186 SER A N 1
ATOM 1486 C CA . SER A 1 186 ? -11.646 3.035 11.433 1.00 91.81 186 SER A CA 1
ATOM 1487 C C . SER A 1 186 ? -10.170 2.627 11.498 1.00 91.81 186 SER A C 1
ATOM 1489 O O . SER A 1 186 ? -9.353 3.185 10.764 1.00 91.81 186 SER A O 1
ATOM 1491 N N . LYS A 1 187 ? -9.839 1.617 12.318 1.00 89.75 187 LYS A N 1
ATOM 1492 C CA . LYS A 1 187 ? -8.486 1.050 12.431 1.00 89.75 187 LYS A CA 1
ATOM 1493 C C . LYS A 1 187 ? -8.006 0.493 11.094 1.00 89.75 187 LYS A C 1
ATOM 1495 O O . LYS A 1 187 ? -6.882 0.769 10.696 1.00 89.75 187 LYS A O 1
ATOM 1500 N N . SER A 1 188 ? -8.864 -0.226 10.375 1.00 91.75 188 SER A N 1
ATOM 1501 C CA . SER A 1 188 ? -8.546 -0.741 9.044 1.00 91.75 188 SER A CA 1
ATOM 1502 C C . SER A 1 188 ? -8.200 0.374 8.050 1.00 91.75 188 SER A C 1
ATOM 1504 O O . SER A 1 188 ? -7.265 0.234 7.258 1.00 91.75 188 SER A O 1
ATOM 1506 N N . MET A 1 189 ? -8.928 1.495 8.086 1.00 94.25 189 MET A N 1
ATOM 1507 C CA . MET A 1 189 ? -8.623 2.666 7.255 1.00 94.25 189 MET A CA 1
ATOM 1508 C C . MET A 1 189 ? -7.291 3.317 7.648 1.00 94.25 189 MET A C 1
ATOM 1510 O O . MET A 1 189 ? -6.537 3.708 6.761 1.00 94.25 189 MET A O 1
ATOM 1514 N N . ASP A 1 190 ? -6.975 3.396 8.944 1.00 91.50 190 ASP A N 1
ATOM 1515 C CA . ASP A 1 190 ? -5.689 3.924 9.427 1.00 91.50 190 ASP A CA 1
ATOM 1516 C C . ASP A 1 190 ? -4.509 3.036 9.021 1.00 91.50 190 ASP A C 1
ATOM 1518 O O . ASP A 1 190 ? -3.499 3.532 8.525 1.00 91.50 190 ASP A O 1
ATOM 1522 N N . THR A 1 191 ? -4.645 1.716 9.158 1.00 89.88 191 THR A N 1
ATOM 1523 C CA . THR A 1 191 ? -3.623 0.764 8.707 1.00 89.88 191 THR A CA 1
ATOM 1524 C C . THR A 1 191 ? -3.412 0.855 7.198 1.00 89.88 191 THR A C 1
ATOM 1526 O O . THR A 1 191 ? -2.275 0.935 6.746 1.00 89.88 191 THR A O 1
ATOM 1529 N N . SER A 1 192 ? -4.493 0.943 6.418 1.00 91.31 192 SER A N 1
ATOM 1530 C CA . SER A 1 192 ? -4.402 1.070 4.956 1.00 91.31 192 SER A CA 1
ATOM 1531 C C . SER A 1 192 ? -3.775 2.402 4.530 1.00 91.31 192 SER A C 1
ATOM 1533 O O . SER A 1 192 ? -2.990 2.440 3.586 1.00 91.31 192 SER A O 1
ATOM 1535 N N . LEU A 1 193 ? -4.053 3.499 5.249 1.00 94.06 193 LEU A N 1
ATOM 1536 C CA . LEU A 1 193 ? -3.339 4.765 5.062 1.00 94.06 193 LEU A CA 1
ATOM 1537 C C . LEU A 1 193 ? -1.832 4.573 5.268 1.00 94.06 193 LEU A C 1
ATOM 1539 O O . LEU A 1 193 ? -1.045 4.989 4.421 1.00 94.06 193 LEU A O 1
ATOM 1543 N N . ASN A 1 194 ? -1.425 3.955 6.376 1.00 88.75 194 ASN A N 1
ATOM 1544 C CA . ASN A 1 194 ? -0.009 3.758 6.683 1.00 88.75 194 ASN A CA 1
ATOM 1545 C C . ASN A 1 194 ? 0.677 2.861 5.648 1.00 88.75 194 ASN A C 1
ATOM 1547 O O . ASN A 1 194 ? 1.788 3.172 5.229 1.00 88.75 194 ASN A O 1
ATOM 1551 N N . GLU A 1 195 ? -0.008 1.827 5.164 1.00 87.06 195 GLU A N 1
ATOM 1552 C CA . GLU A 1 195 ? 0.485 0.946 4.105 1.00 87.06 195 GLU A CA 1
ATOM 1553 C C . GLU A 1 195 ? 0.739 1.699 2.786 1.00 87.06 195 GLU A C 1
ATOM 1555 O O . GLU A 1 195 ? 1.814 1.566 2.190 1.00 87.06 195 GLU A O 1
ATOM 1560 N N . ILE A 1 196 ? -0.195 2.563 2.362 1.00 88.00 196 ILE A N 1
ATOM 1561 C CA . ILE A 1 196 ? 0.003 3.456 1.205 1.00 88.00 196 ILE A CA 1
ATOM 1562 C C . ILE A 1 196 ? 1.241 4.331 1.437 1.00 88.00 196 ILE A C 1
ATOM 1564 O O . ILE A 1 196 ? 2.110 4.461 0.570 1.00 88.00 196 ILE A O 1
ATOM 1568 N N . LEU A 1 197 ? 1.365 4.920 2.629 1.00 87.94 197 LEU A N 1
ATOM 1569 C CA . LEU A 1 197 ? 2.481 5.803 2.955 1.00 87.94 197 LEU A CA 1
ATOM 1570 C C . LEU A 1 197 ? 3.823 5.065 3.044 1.00 87.94 197 LEU A C 1
ATOM 1572 O O . LEU A 1 197 ? 4.831 5.654 2.653 1.00 87.94 197 LEU A O 1
ATOM 1576 N N . LYS A 1 198 ? 3.886 3.812 3.501 1.00 83.12 198 LYS A N 1
ATOM 1577 C CA . LYS A 1 198 ? 5.133 3.026 3.541 1.00 83.12 198 LYS A CA 1
ATOM 1578 C C . LYS A 1 198 ? 5.762 2.930 2.157 1.00 83.12 198 LYS A C 1
ATOM 1580 O O . LYS A 1 198 ? 6.932 3.261 1.972 1.00 83.12 198 LYS A O 1
ATOM 1585 N N . ASN A 1 199 ? 4.939 2.570 1.177 1.00 73.88 199 ASN A N 1
ATOM 1586 C CA . ASN A 1 199 ? 5.354 2.346 -0.207 1.00 73.88 199 ASN A CA 1
ATOM 1587 C C . ASN A 1 199 ? 5.499 3.653 -1.013 1.00 73.88 199 ASN A C 1
ATOM 1589 O O . ASN A 1 199 ? 6.028 3.679 -2.131 1.00 73.88 199 ASN A O 1
ATOM 1593 N N . SER A 1 200 ? 5.082 4.775 -0.427 1.00 79.94 200 SER A N 1
ATOM 1594 C CA . SER A 1 200 ? 5.132 6.091 -1.052 1.00 79.94 200 SER A CA 1
ATOM 1595 C C . SER A 1 200 ? 6.484 6.794 -0.904 1.00 79.94 200 SER A C 1
ATOM 1597 O O . SER A 1 200 ? 7.127 6.761 0.147 1.00 79.94 200 SER A O 1
ATOM 1599 N N . SER A 1 201 ? 6.886 7.558 -1.928 1.00 80.56 201 SER A N 1
ATOM 1600 C CA . SER A 1 201 ? 8.060 8.437 -1.826 1.00 80.56 201 SER A CA 1
ATOM 1601 C C . SER A 1 201 ? 7.820 9.617 -0.885 1.00 80.56 201 SER A C 1
ATOM 1603 O O . SER A 1 201 ? 6.694 10.063 -0.664 1.00 80.56 201 SER A O 1
ATOM 1605 N N . ASN A 1 202 ? 8.908 10.212 -0.396 1.00 82.56 202 ASN A N 1
ATOM 1606 C CA . ASN A 1 202 ? 8.842 11.449 0.384 1.00 82.56 202 ASN A CA 1
ATOM 1607 C C . ASN A 1 202 ? 8.178 12.603 -0.383 1.00 82.56 202 ASN A C 1
ATOM 1609 O O . ASN A 1 202 ? 7.501 13.427 0.228 1.00 82.56 202 ASN A O 1
ATOM 1613 N N . ASP A 1 203 ? 8.333 12.658 -1.706 1.00 81.94 203 ASP A N 1
ATOM 1614 C CA . ASP A 1 203 ? 7.670 13.673 -2.530 1.00 81.94 203 ASP A CA 1
ATOM 1615 C C . ASP A 1 203 ? 6.156 13.470 -2.565 1.00 81.94 203 ASP A C 1
ATOM 1617 O O . ASP A 1 203 ? 5.418 14.440 -2.409 1.00 81.94 203 ASP A O 1
ATOM 1621 N N . PHE A 1 204 ? 5.691 12.220 -2.676 1.00 87.12 204 PHE A N 1
ATOM 1622 C CA . PHE A 1 204 ? 4.268 11.898 -2.579 1.00 87.12 204 PHE A CA 1
ATOM 1623 C C . PHE A 1 204 ? 3.697 12.324 -1.223 1.00 87.12 204 PHE A C 1
ATOM 1625 O O . PHE A 1 204 ? 2.677 13.012 -1.168 1.00 87.12 204 PHE A O 1
ATOM 1632 N N . LYS A 1 205 ? 4.397 11.989 -0.129 1.00 89.81 205 LYS A N 1
ATOM 1633 C CA . LYS A 1 205 ? 4.005 12.365 1.240 1.00 89.81 205 LYS A CA 1
ATOM 1634 C C . LYS A 1 205 ? 3.914 13.882 1.416 1.00 89.81 205 LYS A C 1
ATOM 1636 O O . LYS A 1 205 ? 2.994 14.371 2.059 1.00 89.81 205 LYS A O 1
ATOM 1641 N N . LYS A 1 206 ? 4.852 14.638 0.834 1.00 87.06 206 LYS A N 1
ATOM 1642 C CA . LYS A 1 206 ? 4.849 16.110 0.883 1.00 87.06 206 LYS A CA 1
ATOM 1643 C C . LYS A 1 206 ? 3.711 16.709 0.061 1.00 87.06 206 LYS A C 1
ATOM 1645 O O . LYS A 1 206 ? 3.017 17.591 0.555 1.00 87.06 206 LYS A O 1
ATOM 1650 N N . GLN A 1 207 ? 3.517 16.233 -1.168 1.00 89.62 207 GLN A N 1
ATOM 1651 C CA . GLN A 1 207 ? 2.471 16.727 -2.070 1.00 89.62 207 GLN A CA 1
ATOM 1652 C C . GLN A 1 207 ? 1.069 16.476 -1.506 1.00 89.62 207 GLN A C 1
ATOM 1654 O O . GLN A 1 207 ? 0.216 17.355 -1.583 1.00 89.62 207 GLN A O 1
ATOM 1659 N N . ASN A 1 208 ? 0.865 15.321 -0.871 1.00 92.50 208 ASN A N 1
ATOM 1660 C CA . ASN A 1 208 ? -0.414 14.925 -0.284 1.00 92.50 208 ASN A CA 1
ATOM 1661 C C . ASN A 1 208 ? -0.520 15.214 1.223 1.00 92.50 208 ASN A C 1
ATOM 1663 O O . ASN A 1 208 ? -1.468 14.771 1.865 1.00 92.50 208 ASN A O 1
ATOM 1667 N N . GLY A 1 209 ? 0.415 15.969 1.808 1.00 92.62 209 GLY A N 1
ATOM 1668 C CA . GLY A 1 209 ? 0.459 16.242 3.251 1.00 92.62 209 GLY A CA 1
ATOM 1669 C C . GLY A 1 209 ? -0.860 16.764 3.850 1.00 92.62 209 GLY A C 1
ATOM 1670 O O . GLY A 1 209 ? -1.287 16.245 4.888 1.00 92.62 209 GLY A O 1
ATOM 1671 N N . PRO A 1 210 ? -1.548 17.738 3.214 1.00 94.12 210 PRO A N 1
ATOM 1672 C CA . PRO A 1 210 ? -2.857 18.201 3.673 1.00 94.12 210 PRO A CA 1
ATOM 1673 C C . PRO A 1 210 ? -3.915 17.092 3.693 1.00 94.12 210 PRO A C 1
ATOM 1675 O O . PRO A 1 210 ? -4.596 16.929 4.701 1.00 94.12 210 PRO A O 1
ATOM 1678 N N . LEU A 1 211 ? -3.992 16.286 2.628 1.00 93.50 211 LEU A N 1
ATOM 1679 C CA . LEU A 1 211 ? -4.933 15.168 2.515 1.00 93.50 211 LEU A CA 1
ATOM 1680 C C . LEU A 1 211 ? -4.652 14.091 3.572 1.00 93.50 211 LEU A C 1
ATOM 1682 O O . LEU A 1 211 ? -5.567 13.640 4.251 1.00 93.50 211 LEU A O 1
ATOM 1686 N N . ILE A 1 212 ? -3.381 13.739 3.782 1.00 93.62 212 ILE A N 1
ATOM 1687 C CA . ILE A 1 212 ? -2.960 12.790 4.825 1.00 93.62 212 ILE A CA 1
ATOM 1688 C C . ILE A 1 212 ? -3.392 13.283 6.211 1.00 93.62 212 ILE A C 1
ATOM 1690 O O . ILE A 1 212 ? -3.920 12.515 7.013 1.00 93.62 212 ILE A O 1
ATOM 1694 N N . THR A 1 213 ? -3.191 14.571 6.497 1.00 92.38 213 THR A N 1
ATOM 1695 C CA . THR A 1 213 ? -3.588 15.177 7.779 1.00 92.38 213 THR A CA 1
ATOM 1696 C C . THR A 1 213 ? -5.107 15.165 7.960 1.00 92.38 213 THR A C 1
ATOM 1698 O O . THR A 1 213 ? -5.603 14.910 9.061 1.00 92.38 213 THR A O 1
ATOM 1701 N N . GLU A 1 214 ? -5.855 15.403 6.883 1.00 96.00 214 GLU A N 1
ATOM 1702 C CA . GLU A 1 214 ? -7.314 15.347 6.900 1.00 96.00 214 GLU A CA 1
ATOM 1703 C C . GLU A 1 214 ? -7.813 13.924 7.182 1.00 96.00 214 GLU A C 1
ATOM 1705 O O . GLU A 1 214 ? -8.615 13.741 8.093 1.00 96.00 214 GLU A O 1
ATOM 1710 N N . ILE A 1 215 ? -7.261 12.903 6.515 1.00 93.88 215 ILE A N 1
ATOM 1711 C CA . ILE A 1 215 ? -7.612 11.492 6.761 1.00 93.88 215 ILE A CA 1
ATOM 1712 C C . ILE A 1 215 ? -7.366 11.107 8.227 1.00 93.88 215 ILE A C 1
ATOM 1714 O O . ILE A 1 215 ? -8.236 10.503 8.853 1.00 93.88 215 ILE A O 1
ATOM 1718 N N . LYS A 1 216 ? -6.211 11.486 8.800 1.00 92.31 216 LYS A N 1
ATOM 1719 C CA . LYS A 1 216 ? -5.850 11.159 10.195 1.00 92.31 216 LYS A CA 1
ATOM 1720 C C . LYS A 1 216 ? -6.764 11.808 11.236 1.00 92.31 216 LYS A C 1
ATOM 1722 O O . LYS A 1 216 ? -6.892 11.293 12.343 1.00 92.31 216 LYS A O 1
ATOM 1727 N N . SER A 1 217 ? -7.358 12.955 10.914 1.00 92.00 217 SER A N 1
ATOM 1728 C CA . SER A 1 217 ? -8.229 13.698 11.833 1.00 92.00 217 SER A CA 1
ATOM 1729 C C . SER A 1 217 ? -9.724 13.457 11.596 1.00 92.00 217 SER A C 1
ATOM 1731 O O . SER A 1 217 ? -10.542 13.855 12.432 1.00 92.00 217 SER A O 1
ATOM 1733 N N . GLU A 1 218 ? -10.092 12.788 10.499 1.00 96.06 218 GLU A N 1
ATOM 1734 C CA . GLU A 1 218 ? -11.480 12.521 10.135 1.00 96.06 218 GLU A CA 1
ATOM 1735 C C . GLU A 1 218 ? -12.103 11.429 11.018 1.00 96.06 218 GLU A C 1
ATOM 1737 O O . GLU A 1 218 ? -11.531 10.363 11.250 1.00 96.06 218 GLU A O 1
ATOM 1742 N N . LYS A 1 219 ? -13.316 11.704 11.508 1.00 92.31 219 LYS A N 1
ATOM 1743 C CA . LYS A 1 219 ? -14.073 10.819 12.406 1.00 92.31 219 LYS A CA 1
ATOM 1744 C C . LYS A 1 219 ? -15.221 10.110 11.697 1.00 92.31 219 LYS A C 1
ATOM 1746 O O . LYS A 1 219 ? -15.639 9.042 12.132 1.00 92.31 219 LYS A O 1
ATOM 1751 N N . SER A 1 220 ? -15.758 10.707 10.636 1.00 94.62 220 SER A N 1
ATOM 1752 C CA . SER A 1 220 ? -16.786 10.089 9.807 1.00 94.62 220 SER A CA 1
ATOM 1753 C C . SER A 1 220 ? -16.156 9.006 8.941 1.00 94.62 220 SER A C 1
ATOM 1755 O O . SER A 1 220 ? -15.342 9.314 8.074 1.00 94.62 220 SER A O 1
ATOM 1757 N N . LEU A 1 221 ? -16.562 7.748 9.136 1.00 93.75 221 LEU A N 1
ATOM 1758 C CA . LEU A 1 221 ? -16.055 6.618 8.350 1.00 93.75 221 LEU A CA 1
ATOM 1759 C C . LEU A 1 221 ? -16.252 6.828 6.843 1.00 93.75 221 LEU A C 1
ATOM 1761 O O . LEU A 1 221 ? -15.331 6.596 6.068 1.00 93.75 221 LEU A O 1
ATOM 1765 N N . ASN A 1 222 ? -17.415 7.344 6.434 1.00 93.19 222 ASN A N 1
ATOM 1766 C CA . ASN A 1 222 ? -17.708 7.636 5.030 1.00 93.19 222 ASN A CA 1
ATOM 1767 C C . ASN A 1 222 ? -16.760 8.686 4.448 1.00 93.19 222 ASN A C 1
ATOM 1769 O O . ASN A 1 222 ? -16.199 8.512 3.365 1.00 93.19 222 ASN A O 1
ATOM 1773 N N . ARG A 1 223 ? -16.540 9.779 5.186 1.00 95.06 223 ARG A N 1
ATOM 1774 C CA . ARG A 1 223 ? -15.639 10.839 4.728 1.00 95.06 223 ARG A CA 1
ATOM 1775 C C . ARG A 1 223 ? -14.186 10.371 4.732 1.00 95.06 223 ARG A C 1
ATOM 1777 O O . ARG A 1 223 ? -13.467 10.647 3.778 1.00 95.06 223 ARG A O 1
ATOM 1784 N N . LYS A 1 224 ? -13.782 9.607 5.747 1.00 95.44 224 LYS A N 1
ATOM 1785 C CA . LYS A 1 224 ? -12.444 9.019 5.856 1.00 95.44 224 LYS A CA 1
ATOM 1786 C C . LYS A 1 224 ? -12.160 8.068 4.696 1.00 95.44 224 LYS A C 1
ATOM 1788 O O . LYS A 1 224 ? -11.119 8.202 4.063 1.00 95.44 224 LYS A O 1
ATOM 1793 N N . TYR A 1 225 ? -13.103 7.186 4.360 1.00 94.31 225 TYR A N 1
ATOM 1794 C CA . TYR A 1 225 ? -13.010 6.312 3.190 1.00 94.31 225 TYR A CA 1
ATOM 1795 C C . TYR A 1 225 ? -12.888 7.113 1.887 1.00 94.31 225 TYR A C 1
ATOM 1797 O O . TYR A 1 225 ? -11.981 6.855 1.099 1.00 94.31 225 TYR A O 1
ATOM 1805 N N . SER A 1 226 ? -13.730 8.134 1.682 1.00 92.69 226 SER A N 1
ATOM 1806 C CA . SER A 1 226 ? -13.655 8.985 0.485 1.00 92.69 226 SER A CA 1
ATOM 1807 C C . SER A 1 226 ? -12.295 9.677 0.340 1.00 92.69 226 SER A C 1
ATOM 1809 O O . SER A 1 226 ? -11.729 9.690 -0.749 1.00 92.69 226 SER A O 1
ATOM 1811 N N . LEU A 1 227 ? -11.751 10.232 1.427 1.00 95.88 227 LEU A N 1
ATOM 1812 C CA . LEU A 1 227 ? -10.440 10.885 1.416 1.00 95.88 227 LEU A CA 1
ATOM 1813 C C . LEU A 1 227 ? -9.304 9.876 1.177 1.00 95.88 227 LEU A C 1
ATOM 1815 O O . LEU A 1 227 ? -8.385 10.145 0.404 1.00 95.88 227 LEU A O 1
ATOM 1819 N N . LEU A 1 228 ? -9.379 8.696 1.802 1.00 94.56 228 LEU A N 1
ATOM 1820 C CA . LEU A 1 228 ? -8.413 7.613 1.606 1.00 94.56 228 LEU A CA 1
ATOM 1821 C C . LEU A 1 228 ? -8.401 7.128 0.152 1.00 94.56 228 LEU A C 1
ATOM 1823 O O . LEU A 1 228 ? -7.342 6.893 -0.425 1.00 94.56 228 LEU A O 1
ATOM 1827 N N . LYS A 1 229 ? -9.576 7.044 -0.464 1.00 92.44 229 LYS A N 1
ATOM 1828 C CA . LYS A 1 229 ? -9.742 6.713 -1.876 1.00 92.44 229 LYS A CA 1
ATOM 1829 C C . LYS A 1 229 ? -9.118 7.749 -2.802 1.00 92.44 229 LYS A C 1
ATOM 1831 O O . LYS A 1 229 ? -8.492 7.375 -3.794 1.00 92.44 229 LYS A O 1
ATOM 1836 N N . ASP A 1 230 ? -9.255 9.033 -2.493 1.00 92.94 230 ASP A N 1
ATOM 1837 C CA . ASP A 1 230 ? -8.592 10.085 -3.263 1.00 92.94 230 ASP A CA 1
ATOM 1838 C C . ASP A 1 230 ? -7.066 9.987 -3.144 1.00 92.94 230 ASP A C 1
ATOM 1840 O O . ASP A 1 230 ? -6.373 10.067 -4.159 1.00 92.94 230 ASP A O 1
ATOM 1844 N N . LEU A 1 231 ? -6.542 9.693 -1.949 1.00 94.12 231 LEU A N 1
ATOM 1845 C CA . LEU A 1 231 ? -5.110 9.452 -1.752 1.00 94.12 231 LEU A CA 1
ATOM 1846 C C . LEU A 1 231 ? -4.622 8.232 -2.548 1.00 94.12 231 LEU A C 1
ATOM 1848 O O . LEU A 1 231 ? -3.596 8.307 -3.221 1.00 94.12 231 LEU A O 1
ATOM 1852 N N . TYR A 1 232 ? -5.375 7.131 -2.515 1.00 90.88 232 TYR A N 1
ATOM 1853 C CA . TYR A 1 232 ? -5.047 5.913 -3.256 1.00 90.88 232 TYR A CA 1
ATOM 1854 C C . TYR A 1 232 ? -5.027 6.148 -4.774 1.00 90.88 232 TYR A C 1
ATOM 1856 O O . TYR A 1 232 ? -4.135 5.674 -5.474 1.00 90.88 232 TYR A O 1
ATOM 1864 N N . LYS A 1 233 ? -5.959 6.951 -5.308 1.00 89.25 233 LYS A N 1
ATOM 1865 C CA . LYS A 1 233 ? -5.942 7.352 -6.726 1.00 89.25 233 LYS A CA 1
ATOM 1866 C C . LYS A 1 233 ? -4.696 8.157 -7.091 1.00 89.25 233 LYS A C 1
ATOM 1868 O O . LYS A 1 233 ? -4.179 7.985 -8.195 1.00 89.25 233 LYS A O 1
ATOM 1873 N N . GLU A 1 234 ? -4.229 9.045 -6.216 1.00 87.75 234 GLU A N 1
ATOM 1874 C CA . GLU A 1 234 ? -2.978 9.777 -6.446 1.00 87.75 234 GLU A CA 1
ATOM 1875 C C . GLU A 1 234 ? -1.766 8.838 -6.446 1.00 87.75 234 GLU A C 1
ATOM 1877 O O . GLU A 1 234 ? -0.863 9.010 -7.270 1.00 87.75 234 GLU A O 1
ATOM 1882 N N . ASP A 1 235 ? -1.762 7.817 -5.587 1.00 85.44 235 ASP A N 1
ATOM 1883 C CA . ASP A 1 235 ? -0.691 6.817 -5.551 1.00 85.44 235 ASP A CA 1
ATOM 1884 C C . ASP A 1 235 ? -0.652 5.997 -6.854 1.00 85.44 235 ASP A C 1
ATOM 1886 O O . ASP A 1 235 ? 0.378 5.934 -7.526 1.00 85.44 235 ASP A O 1
ATOM 1890 N N . LEU A 1 236 ? -1.812 5.531 -7.333 1.00 82.62 236 LEU A N 1
ATOM 1891 C CA . LEU A 1 236 ? -1.927 4.840 -8.626 1.00 82.62 236 LEU A CA 1
ATOM 1892 C C . LEU A 1 236 ? -1.469 5.701 -9.816 1.00 82.62 236 LEU A C 1
ATOM 1894 O O . LEU A 1 236 ? -0.813 5.207 -10.738 1.00 82.62 236 LEU A O 1
ATOM 1898 N N . LYS A 1 237 ? -1.793 7.002 -9.828 1.00 82.38 237 LYS A N 1
ATOM 1899 C CA . LYS A 1 237 ? -1.320 7.924 -10.879 1.00 82.38 237 LYS A CA 1
ATOM 1900 C C . LYS A 1 237 ? 0.200 8.034 -10.870 1.00 82.38 237 LYS A C 1
ATOM 1902 O O . LYS A 1 237 ? 0.822 8.056 -11.934 1.00 82.38 237 LYS A O 1
ATOM 1907 N N . ARG A 1 238 ? 0.805 8.111 -9.684 1.00 74.81 238 ARG A N 1
ATOM 1908 C CA . ARG A 1 238 ? 2.259 8.146 -9.531 1.00 74.81 238 ARG A CA 1
ATOM 1909 C C . ARG A 1 238 ? 2.894 6.849 -10.023 1.00 74.81 238 ARG A C 1
ATOM 1911 O O . ARG A 1 238 ? 3.869 6.927 -10.772 1.00 74.81 238 ARG A O 1
ATOM 1918 N N . ASP A 1 239 ? 2.344 5.698 -9.665 1.00 67.94 239 ASP A N 1
ATOM 1919 C CA . ASP A 1 239 ? 2.847 4.400 -10.117 1.00 67.94 239 ASP A CA 1
ATOM 1920 C C . ASP A 1 239 ? 2.795 4.265 -11.639 1.00 67.94 239 ASP A C 1
ATOM 1922 O O . ASP A 1 239 ? 3.776 3.849 -12.261 1.00 67.94 239 ASP A O 1
ATOM 1926 N N . ALA A 1 240 ? 1.720 4.739 -12.273 1.00 67.19 240 ALA A N 1
ATOM 1927 C CA . ALA A 1 240 ? 1.632 4.808 -13.729 1.00 67.19 240 ALA A CA 1
ATOM 1928 C C . ALA A 1 240 ? 2.721 5.717 -14.341 1.00 67.19 240 ALA A C 1
ATOM 1930 O O . ALA A 1 240 ? 3.341 5.366 -15.350 1.00 67.19 240 ALA A O 1
ATOM 1931 N N . ILE A 1 241 ? 3.010 6.869 -13.720 1.00 67.62 241 ILE A N 1
ATOM 1932 C CA . ILE A 1 241 ? 4.081 7.779 -14.159 1.00 67.62 241 ILE A CA 1
ATOM 1933 C C . ILE A 1 241 ? 5.461 7.125 -14.000 1.00 67.62 241 ILE A C 1
ATOM 1935 O O . ILE A 1 241 ? 6.298 7.233 -14.899 1.00 67.62 241 ILE A O 1
ATOM 1939 N N . LEU A 1 242 ? 5.722 6.458 -12.874 1.00 62.19 242 LEU A N 1
ATOM 1940 C CA . LEU A 1 242 ? 6.998 5.795 -12.598 1.00 62.19 242 LEU A CA 1
ATOM 1941 C C . LEU A 1 242 ? 7.221 4.586 -13.511 1.00 62.19 242 LEU A C 1
ATOM 1943 O O . LEU A 1 242 ? 8.308 4.454 -14.075 1.00 62.19 242 LEU A O 1
ATOM 1947 N N . GLY A 1 243 ? 6.193 3.764 -13.733 1.00 60.97 243 GLY A N 1
ATOM 1948 C CA . GLY A 1 243 ? 6.229 2.662 -14.696 1.00 60.97 243 GLY A CA 1
ATOM 1949 C C . GLY A 1 243 ? 6.535 3.150 -16.114 1.00 60.97 243 GLY A C 1
ATOM 1950 O O . GLY A 1 243 ? 7.411 2.604 -16.787 1.00 60.97 243 GLY A O 1
ATOM 1951 N N . GLY A 1 244 ? 5.904 4.251 -16.536 1.00 63.16 244 GLY A N 1
ATOM 1952 C CA . GLY A 1 244 ? 6.198 4.900 -17.815 1.00 63.16 244 GLY A CA 1
ATOM 1953 C C . GLY A 1 244 ? 7.632 5.436 -17.913 1.00 63.16 244 GLY A C 1
ATOM 1954 O O . GLY A 1 244 ? 8.299 5.234 -18.928 1.00 63.16 244 GLY A O 1
ATOM 1955 N N . LYS A 1 245 ? 8.148 6.082 -16.857 1.00 63.25 245 LYS A N 1
ATOM 1956 C CA . LYS A 1 245 ? 9.540 6.570 -16.810 1.00 63.25 245 LYS A CA 1
ATOM 1957 C C . LYS A 1 245 ? 10.551 5.430 -16.901 1.00 63.25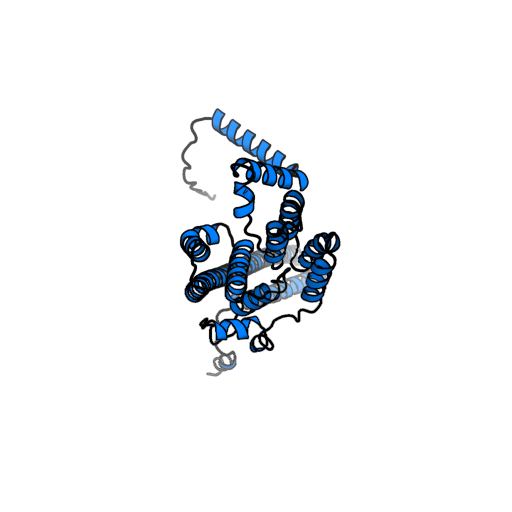 245 LYS A C 1
ATOM 1959 O O . LYS A 1 245 ? 11.439 5.498 -17.746 1.00 63.25 245 LYS A O 1
ATOM 1964 N N . LYS A 1 246 ? 10.376 4.368 -16.110 1.00 64.50 246 LYS A N 1
ATOM 1965 C CA . LYS A 1 246 ? 11.254 3.189 -16.130 1.00 64.50 246 LYS A CA 1
ATOM 1966 C C . LYS A 1 246 ? 11.272 2.527 -17.508 1.00 64.50 246 LYS A C 1
ATOM 1968 O O . LYS A 1 246 ? 12.340 2.256 -18.048 1.00 64.50 246 LYS A O 1
ATOM 1973 N N . SER A 1 247 ? 10.101 2.355 -18.124 1.00 60.03 247 SER A N 1
ATOM 1974 C CA . SER A 1 247 ? 10.000 1.831 -19.490 1.00 60.03 247 SER A CA 1
ATOM 1975 C C . SER A 1 247 ? 10.745 2.706 -20.508 1.00 60.03 247 SER A C 1
ATOM 1977 O O . SER A 1 247 ? 11.405 2.182 -21.405 1.00 60.03 247 SER A O 1
ATOM 1979 N N . ASN A 1 248 ? 10.658 4.034 -20.385 1.00 66.69 248 ASN A N 1
ATOM 1980 C CA . ASN A 1 248 ? 11.363 4.961 -21.275 1.00 66.69 248 ASN A CA 1
ATOM 1981 C C . ASN A 1 248 ? 12.886 4.928 -21.068 1.00 66.69 248 ASN A C 1
ATOM 1983 O O . ASN A 1 248 ? 13.636 4.989 -22.040 1.00 66.69 248 ASN A O 1
ATOM 1987 N N . GLU A 1 249 ? 13.356 4.808 -19.826 1.00 68.62 249 GLU A N 1
ATOM 1988 C CA . GLU A 1 249 ? 14.782 4.677 -19.505 1.00 68.62 249 GLU A CA 1
ATOM 1989 C C . GLU A 1 249 ? 15.367 3.364 -20.037 1.00 68.62 249 GLU A C 1
ATOM 1991 O O . GLU A 1 249 ? 16.430 3.366 -20.660 1.00 68.62 249 GLU A O 1
ATOM 1996 N N . GLU A 1 250 ? 14.654 2.247 -19.867 1.00 71.44 250 GLU A N 1
ATOM 1997 C CA . GLU A 1 250 ? 15.040 0.953 -20.436 1.00 71.44 250 GLU A CA 1
ATOM 1998 C C . GLU A 1 250 ? 15.098 1.001 -21.970 1.00 71.44 250 GLU A C 1
ATOM 2000 O O . GLU A 1 250 ? 16.027 0.457 -22.577 1.00 71.44 250 GLU A O 1
ATOM 2005 N N . HIS A 1 251 ? 14.142 1.686 -22.607 1.00 73.75 251 HIS A N 1
ATOM 2006 C CA . HIS A 1 251 ? 14.143 1.908 -24.055 1.00 73.75 251 HIS A CA 1
ATOM 2007 C C . HIS A 1 251 ? 15.356 2.734 -24.497 1.00 73.75 251 HIS A C 1
ATOM 2009 O O . HIS A 1 251 ? 16.098 2.310 -25.385 1.00 73.75 251 HIS A O 1
ATOM 2015 N N . ALA A 1 252 ? 15.633 3.850 -23.818 1.00 75.62 252 ALA A N 1
ATOM 2016 C CA . ALA A 1 252 ? 16.782 4.705 -24.107 1.00 75.62 252 ALA A CA 1
ATOM 2017 C C . ALA A 1 252 ? 18.122 3.965 -23.930 1.00 75.62 252 ALA A C 1
ATOM 2019 O O . ALA A 1 252 ? 19.031 4.112 -24.753 1.00 75.62 252 ALA A O 1
ATOM 2020 N N . MET A 1 253 ? 18.248 3.127 -22.896 1.00 78.62 253 MET A N 1
ATOM 2021 C CA . MET A 1 253 ? 19.433 2.291 -22.685 1.00 78.62 253 MET A CA 1
ATOM 2022 C C . MET A 1 253 ? 19.605 1.243 -23.791 1.00 78.62 253 MET A C 1
ATOM 2024 O O . MET A 1 253 ? 20.716 1.078 -24.308 1.00 78.62 253 MET A O 1
ATOM 2028 N N . LYS A 1 254 ? 18.522 0.567 -24.200 1.00 82.00 254 LYS A N 1
ATOM 2029 C CA . LYS A 1 254 ? 18.546 -0.384 -25.326 1.00 82.00 254 LYS A CA 1
ATOM 2030 C C . LYS A 1 254 ? 18.934 0.307 -26.632 1.00 82.00 254 LYS A C 1
ATOM 2032 O O . LYS A 1 254 ? 19.811 -0.195 -27.334 1.00 82.00 254 LYS A O 1
ATOM 2037 N N . GLN A 1 255 ? 18.376 1.484 -26.913 1.00 81.69 255 GLN A N 1
ATOM 2038 C CA . GLN A 1 255 ? 18.724 2.275 -28.093 1.00 81.69 255 GLN A CA 1
ATOM 2039 C C . GLN A 1 255 ? 20.218 2.636 -28.103 1.00 81.69 255 GLN A C 1
ATOM 2041 O O . GLN A 1 255 ? 20.924 2.333 -29.063 1.00 81.69 255 GLN A O 1
ATOM 2046 N N . LYS A 1 256 ? 20.739 3.173 -26.993 1.00 83.75 256 LYS A N 1
ATOM 2047 C CA . LYS A 1 256 ? 22.161 3.532 -26.856 1.00 83.75 256 LYS A CA 1
ATOM 2048 C C . LYS A 1 256 ? 23.095 2.326 -27.021 1.00 83.75 256 LYS A C 1
ATOM 2050 O O . LYS A 1 256 ? 24.180 2.447 -27.600 1.00 83.75 256 LYS A O 1
ATOM 2055 N N . SER A 1 257 ? 22.688 1.157 -26.522 1.00 87.00 257 SER A N 1
ATOM 2056 C CA . SER A 1 257 ? 23.428 -0.097 -26.701 1.00 87.00 257 SER A CA 1
ATOM 2057 C C . SER A 1 257 ? 23.499 -0.501 -28.177 1.00 87.00 257 SER A C 1
ATOM 2059 O O . SER A 1 257 ? 24.577 -0.830 -28.678 1.00 87.00 257 SER A O 1
ATOM 2061 N N . LEU A 1 258 ? 22.381 -0.420 -28.901 1.00 85.00 258 LEU A N 1
ATOM 2062 C CA . LEU A 1 258 ? 22.330 -0.750 -30.326 1.00 85.00 258 LEU A CA 1
ATOM 2063 C C . LEU A 1 258 ? 23.121 0.225 -31.189 1.00 85.00 258 LEU A C 1
ATOM 2065 O O . LEU A 1 258 ? 23.847 -0.219 -32.078 1.00 85.00 258 LEU A O 1
ATOM 2069 N N . ASP A 1 259 ? 23.065 1.520 -30.890 1.00 83.19 259 ASP A N 1
ATOM 2070 C CA . ASP A 1 259 ? 23.854 2.534 -31.596 1.00 83.19 259 ASP A CA 1
ATOM 2071 C C . ASP A 1 259 ? 25.361 2.280 -31.421 1.00 83.19 259 ASP A C 1
ATOM 2073 O O . ASP A 1 259 ? 26.144 2.363 -32.375 1.00 83.19 259 ASP A O 1
ATOM 2077 N N . SER A 1 260 ? 25.768 1.869 -30.216 1.00 84.25 260 SER A N 1
ATOM 2078 C CA . SER A 1 260 ? 27.149 1.471 -29.922 1.00 84.25 260 SER A CA 1
ATOM 2079 C C . SER A 1 260 ? 27.557 0.215 -30.704 1.00 84.25 260 SER A C 1
ATOM 2081 O O . SER A 1 260 ? 28.634 0.182 -31.306 1.00 84.25 260 SER A O 1
ATOM 2083 N N . LYS A 1 261 ? 26.693 -0.812 -30.757 1.00 88.06 261 LYS A N 1
ATOM 2084 C CA . LYS A 1 261 ? 26.937 -2.031 -31.549 1.00 88.06 261 LYS A CA 1
ATOM 2085 C C . LYS A 1 261 ? 27.056 -1.716 -33.042 1.00 88.06 261 LYS A C 1
ATOM 2087 O O . LYS A 1 261 ? 28.018 -2.159 -33.663 1.00 88.06 261 LYS A O 1
ATOM 2092 N N . LYS A 1 262 ? 26.152 -0.903 -33.599 1.00 84.56 262 LYS A N 1
ATOM 2093 C CA . LYS A 1 262 ? 26.187 -0.457 -35.003 1.00 84.56 262 LYS A CA 1
ATOM 2094 C C . LYS A 1 262 ? 27.474 0.291 -35.335 1.00 84.56 262 LYS A C 1
ATOM 2096 O O . LYS A 1 262 ? 28.109 -0.002 -36.347 1.00 84.56 262 LYS A O 1
ATOM 2101 N N . THR A 1 263 ? 27.895 1.203 -34.462 1.00 84.69 263 THR A N 1
ATOM 2102 C CA . THR A 1 263 ? 29.145 1.959 -34.634 1.00 84.69 263 THR A CA 1
ATOM 2103 C C . THR A 1 263 ? 30.353 1.023 -34.670 1.00 84.69 263 THR A C 1
ATOM 2105 O O . THR A 1 263 ? 31.144 1.067 -35.611 1.00 84.69 263 THR A O 1
ATOM 2108 N N . ASN A 1 264 ? 30.460 0.111 -33.700 1.00 88.06 264 ASN A N 1
ATOM 2109 C CA . ASN A 1 264 ? 31.547 -0.869 -33.641 1.00 88.06 264 ASN A CA 1
ATOM 2110 C C . ASN A 1 264 ? 31.574 -1.793 -34.863 1.00 88.06 264 ASN A C 1
ATOM 2112 O O . ASN A 1 264 ? 32.641 -2.149 -35.363 1.00 88.06 264 ASN A O 1
ATOM 2116 N N . LEU A 1 265 ? 30.402 -2.195 -35.343 1.00 87.69 265 LEU A N 1
ATOM 2117 C CA . LEU A 1 265 ? 30.279 -3.097 -36.474 1.00 87.69 265 LEU A CA 1
ATOM 2118 C C . LEU A 1 265 ? 30.632 -2.411 -37.800 1.00 87.69 265 LEU A C 1
ATOM 2120 O O . LEU A 1 265 ? 31.328 -2.996 -38.628 1.00 87.69 265 LEU A O 1
ATOM 2124 N N . SER A 1 266 ? 30.247 -1.141 -37.953 1.00 85.81 266 SER A N 1
ATOM 2125 C CA . SER A 1 266 ? 30.666 -0.281 -39.064 1.00 85.81 266 SER A CA 1
ATOM 2126 C C . SER A 1 266 ? 32.188 -0.100 -39.095 1.00 85.81 266 SER A C 1
ATOM 2128 O O . SER A 1 266 ? 32.806 -0.275 -40.145 1.00 85.81 266 SER A O 1
ATOM 2130 N N . LEU A 1 267 ? 32.819 0.146 -37.939 1.00 90.00 267 LEU A N 1
ATOM 2131 C CA . LEU A 1 267 ? 34.281 0.229 -37.827 1.00 90.00 267 LEU A CA 1
ATOM 2132 C C . LEU A 1 267 ? 34.958 -1.082 -38.250 1.00 90.00 267 LEU A C 1
ATOM 2134 O O . LEU A 1 267 ? 35.835 -1.064 -39.113 1.00 90.00 267 LEU A O 1
ATOM 2138 N N . LYS A 1 268 ? 34.498 -2.228 -37.727 1.00 90.50 268 LYS A N 1
ATOM 2139 C CA . LYS A 1 268 ? 35.005 -3.556 -38.121 1.00 90.50 268 LYS A CA 1
ATOM 2140 C C . LYS A 1 268 ? 34.857 -3.815 -39.620 1.00 90.50 268 LYS A C 1
ATOM 2142 O O . LYS A 1 268 ? 35.744 -4.407 -40.233 1.00 90.50 268 LYS A O 1
ATOM 2147 N N . TYR A 1 269 ? 33.744 -3.387 -40.215 1.00 87.81 269 TYR A N 1
ATOM 2148 C CA . TYR A 1 269 ? 33.514 -3.523 -41.649 1.00 87.81 269 TYR A CA 1
ATOM 2149 C C . TYR A 1 269 ? 34.505 -2.677 -42.462 1.00 87.81 269 TYR A C 1
ATOM 2151 O O . TYR A 1 269 ? 35.122 -3.190 -43.393 1.00 87.81 269 TYR A O 1
ATOM 2159 N N . GLN A 1 270 ? 34.732 -1.417 -42.074 1.00 88.19 270 GLN A N 1
ATOM 2160 C CA . GLN A 1 270 ? 35.707 -0.531 -42.725 1.00 88.19 270 GLN A CA 1
ATOM 2161 C C . GLN A 1 270 ? 37.145 -1.060 -42.615 1.00 88.19 270 GLN A C 1
ATOM 2163 O O . GLN A 1 270 ? 37.876 -1.084 -43.606 1.00 88.19 270 GLN A O 1
ATOM 2168 N N . GLU A 1 271 ? 37.547 -1.551 -41.440 1.00 91.19 271 GLU A N 1
ATOM 2169 C CA . GLU A 1 271 ? 38.853 -2.193 -41.245 1.00 91.19 271 GLU A CA 1
ATOM 2170 C C . GLU A 1 271 ? 39.022 -3.429 -42.132 1.00 91.19 271 GLU A C 1
ATOM 2172 O O . GLU A 1 271 ? 40.092 -3.650 -42.708 1.00 91.19 271 GLU A O 1
ATOM 2177 N N . LEU A 1 272 ? 37.966 -4.236 -42.266 1.00 90.69 272 LEU A N 1
ATOM 2178 C CA . LEU A 1 272 ? 37.986 -5.419 -43.113 1.00 90.69 272 LEU A CA 1
ATOM 2179 C C . LEU A 1 272 ? 38.098 -5.051 -44.596 1.00 90.69 272 LEU A C 1
ATOM 2181 O O . LEU A 1 272 ? 38.888 -5.667 -45.310 1.00 90.69 272 LEU A O 1
ATOM 2185 N N . LEU A 1 273 ? 37.371 -4.027 -45.054 1.00 88.81 273 LEU A N 1
ATOM 2186 C CA . LEU A 1 273 ? 37.496 -3.511 -46.419 1.00 88.81 273 LEU A CA 1
ATOM 2187 C C . LEU A 1 273 ? 38.916 -3.004 -46.702 1.00 88.81 273 LEU A C 1
ATOM 2189 O O . LEU A 1 273 ? 39.481 -3.332 -47.744 1.00 88.81 273 LEU A O 1
ATOM 2193 N N . ALA A 1 274 ? 39.534 -2.287 -45.759 1.00 90.75 274 ALA A N 1
ATOM 2194 C CA . ALA A 1 274 ? 40.921 -1.840 -45.887 1.00 90.75 274 ALA A CA 1
ATOM 2195 C C . ALA A 1 274 ? 41.915 -3.017 -45.961 1.00 90.75 274 ALA A C 1
ATOM 2197 O O . ALA A 1 274 ? 42.880 -2.976 -46.727 1.00 90.75 274 ALA A O 1
ATOM 2198 N N . GLN A 1 275 ? 41.676 -4.095 -45.204 1.00 89.12 275 GLN A N 1
ATOM 2199 C CA . GLN A 1 275 ? 42.480 -5.320 -45.284 1.00 89.12 275 GLN A CA 1
ATOM 2200 C C . GLN A 1 275 ? 42.306 -6.045 -46.621 1.00 89.12 275 GLN A C 1
ATOM 2202 O O . GLN A 1 275 ? 43.296 -6.524 -47.174 1.00 89.12 275 GLN A O 1
ATOM 2207 N N . ILE A 1 276 ? 41.081 -6.119 -47.145 1.00 89.25 276 ILE A N 1
ATOM 2208 C CA . ILE A 1 276 ? 40.795 -6.699 -48.464 1.00 89.25 276 ILE A CA 1
ATOM 2209 C C . ILE A 1 276 ? 41.528 -5.903 -49.549 1.00 89.25 276 ILE A C 1
ATOM 2211 O O . ILE A 1 276 ? 42.242 -6.492 -50.359 1.00 89.25 276 ILE A O 1
ATOM 2215 N N . GLU A 1 277 ? 41.433 -4.572 -49.514 1.00 89.25 277 GLU A N 1
ATOM 2216 C CA . GLU A 1 277 ? 42.097 -3.679 -50.468 1.00 89.25 277 GLU A CA 1
ATOM 2217 C C . GLU A 1 277 ? 43.622 -3.861 -50.456 1.00 89.25 277 GLU A C 1
ATOM 2219 O O . GLU A 1 277 ? 44.240 -4.069 -51.501 1.00 89.25 277 GLU A O 1
ATOM 2224 N N . LYS A 1 278 ? 44.230 -3.884 -49.262 1.00 92.00 278 LYS A N 1
ATOM 2225 C CA . LYS A 1 278 ? 45.677 -4.082 -49.079 1.00 92.00 278 LYS A CA 1
ATOM 2226 C C . LYS A 1 278 ? 46.172 -5.441 -49.598 1.00 92.00 278 LYS A C 1
ATOM 2228 O O . LYS A 1 278 ? 47.350 -5.574 -49.918 1.00 92.00 278 LYS A O 1
ATOM 2233 N N . ASN A 1 279 ? 45.296 -6.445 -49.681 1.00 89.75 279 ASN A N 1
ATOM 2234 C CA . ASN A 1 279 ? 45.633 -7.823 -50.056 1.00 89.75 279 ASN A CA 1
ATOM 2235 C C . ASN A 1 279 ? 45.024 -8.264 -51.400 1.00 89.75 279 ASN A C 1
ATOM 2237 O O . ASN A 1 279 ? 44.956 -9.464 -51.662 1.00 89.75 279 ASN A O 1
ATOM 2241 N N . LYS A 1 280 ? 44.625 -7.329 -52.275 1.00 81.56 280 LYS A N 1
ATOM 2242 C CA . LYS A 1 280 ? 43.938 -7.594 -53.560 1.00 81.56 280 LYS A CA 1
ATOM 2243 C C . LYS A 1 280 ? 44.594 -8.633 -54.490 1.00 81.56 280 LYS A C 1
ATOM 2245 O O . LYS A 1 280 ? 43.908 -9.188 -55.339 1.00 81.56 280 LYS A O 1
ATOM 2250 N N . GLY A 1 281 ? 45.889 -8.922 -54.335 1.00 83.38 281 GLY A N 1
ATOM 2251 C CA . GLY A 1 281 ? 46.614 -9.941 -55.112 1.00 83.38 281 GLY A CA 1
ATOM 2252 C C . GLY A 1 281 ? 46.831 -11.289 -54.410 1.00 83.38 281 GLY A C 1
ATOM 2253 O O . GLY A 1 281 ? 47.370 -12.206 -55.022 1.00 83.38 281 GLY A O 1
ATOM 2254 N N . ASN A 1 282 ? 46.448 -11.438 -53.137 1.00 88.19 282 ASN A N 1
ATOM 2255 C CA . ASN A 1 282 ? 46.706 -12.645 -52.349 1.00 88.19 282 ASN A CA 1
ATOM 2256 C C . ASN A 1 282 ? 45.424 -13.476 -52.165 1.00 88.19 282 ASN A C 1
ATOM 2258 O O . ASN A 1 282 ? 44.673 -13.295 -51.204 1.00 88.19 282 ASN A O 1
ATOM 2262 N N . SER A 1 283 ? 45.196 -14.420 -53.086 1.00 84.12 283 SER A N 1
ATOM 2263 C CA . SER A 1 283 ? 43.989 -15.268 -53.117 1.00 84.12 283 SER A CA 1
ATOM 2264 C C . SER A 1 283 ? 43.765 -16.062 -51.819 1.00 84.12 283 SER A C 1
ATOM 2266 O O . SER A 1 283 ? 42.624 -16.274 -51.407 1.00 84.12 283 SER A O 1
ATOM 2268 N N . GLU A 1 284 ? 44.834 -16.479 -51.138 1.00 88.00 284 GLU A N 1
ATOM 2269 C CA . GLU A 1 284 ? 44.729 -17.288 -49.922 1.00 88.00 284 GLU A CA 1
ATOM 2270 C C . GLU A 1 284 ? 44.285 -16.460 -48.707 1.00 88.00 284 GLU A C 1
ATOM 2272 O O . GLU A 1 284 ? 43.505 -16.931 -47.876 1.00 88.00 284 GLU A O 1
ATOM 2277 N N . VAL A 1 285 ? 44.718 -15.197 -48.632 1.00 85.88 285 VAL A N 1
ATOM 2278 C CA . VAL A 1 285 ? 44.258 -14.243 -47.612 1.00 85.88 285 VAL A CA 1
ATOM 2279 C C . VAL A 1 285 ? 42.815 -13.818 -47.884 1.00 85.88 285 VAL A C 1
ATOM 2281 O O . VAL A 1 285 ? 42.002 -13.822 -46.960 1.00 85.88 285 VAL A O 1
ATOM 2284 N N . LEU A 1 286 ? 42.454 -13.540 -49.141 1.00 84.94 286 LEU A N 1
ATOM 2285 C CA . LEU A 1 286 ? 41.088 -13.154 -49.518 1.00 84.94 286 LEU A CA 1
ATOM 2286 C C . LEU A 1 286 ? 40.057 -14.245 -49.180 1.00 84.94 286 LEU A C 1
ATOM 2288 O O . LEU A 1 286 ? 39.018 -13.937 -48.598 1.00 84.94 286 LEU A O 1
ATOM 2292 N N . LYS A 1 287 ? 40.386 -15.529 -49.395 1.00 89.25 287 LYS A N 1
ATOM 2293 C CA . LYS A 1 287 ? 39.539 -16.668 -48.974 1.00 89.25 287 LYS A CA 1
ATOM 2294 C C . LYS A 1 287 ? 39.248 -16.702 -47.466 1.00 89.25 287 LYS A C 1
ATOM 2296 O O . LYS A 1 287 ? 38.241 -17.274 -47.059 1.00 89.25 287 LYS A O 1
ATOM 2301 N N . LYS A 1 288 ? 40.102 -16.099 -46.628 1.00 90.12 288 LYS A N 1
ATOM 2302 C CA . LYS A 1 288 ? 39.910 -16.005 -45.167 1.00 90.12 288 LYS A CA 1
ATOM 2303 C C . LYS A 1 288 ? 39.157 -14.741 -44.735 1.00 90.12 288 LYS A C 1
ATOM 2305 O O . LYS A 1 288 ? 38.615 -14.721 -43.629 1.00 90.12 288 LYS A O 1
ATOM 2310 N N . LEU A 1 289 ? 39.141 -13.693 -45.561 1.00 87.94 289 LEU A N 1
ATOM 2311 C CA . LEU A 1 289 ? 38.480 -12.417 -45.264 1.00 87.94 289 LEU A CA 1
ATOM 2312 C C . LEU A 1 289 ? 37.024 -12.389 -45.751 1.00 87.94 289 LEU A C 1
ATOM 2314 O O . LEU A 1 289 ? 36.175 -11.860 -45.037 1.00 87.94 289 LEU A O 1
ATOM 2318 N N . GLU A 1 290 ? 36.710 -1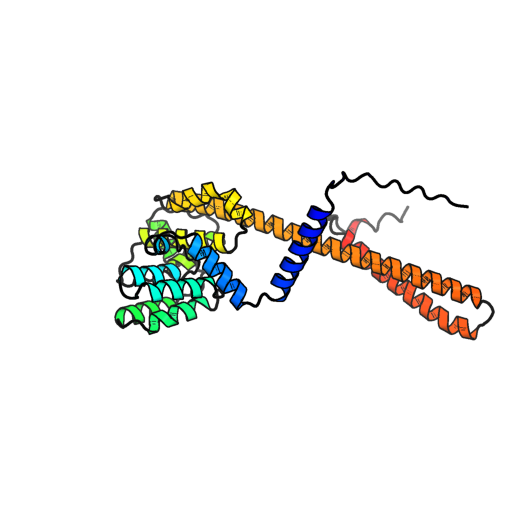3.027 -46.882 1.00 84.81 290 GLU A N 1
ATOM 2319 C CA . GLU A 1 290 ? 35.346 -13.040 -47.439 1.00 84.81 290 GLU A CA 1
ATOM 2320 C C . GLU A 1 290 ? 34.298 -13.629 -46.471 1.00 84.81 290 GLU A C 1
ATOM 2322 O O . GLU A 1 290 ? 33.279 -12.983 -46.228 1.00 84.81 290 GLU A O 1
ATOM 2327 N N . PRO A 1 291 ? 34.552 -14.762 -45.780 1.00 90.06 291 PRO A N 1
ATOM 2328 C CA . PRO A 1 291 ? 33.609 -15.278 -44.786 1.00 90.06 291 PRO A CA 1
ATOM 2329 C C . PRO A 1 291 ? 33.432 -14.354 -43.574 1.00 90.06 291 PRO A C 1
ATOM 2331 O O . PRO A 1 291 ? 32.376 -14.352 -42.944 1.00 90.06 291 PRO A O 1
ATOM 2334 N N . LYS A 1 292 ? 34.457 -13.568 -43.212 1.00 89.56 292 LYS A N 1
ATOM 2335 C CA . LYS A 1 292 ? 34.353 -12.579 -42.124 1.00 89.56 292 LYS A CA 1
ATOM 2336 C C . LYS A 1 292 ? 33.480 -11.400 -42.544 1.00 89.56 292 LYS A C 1
ATOM 2338 O O . LYS A 1 292 ? 32.722 -10.898 -41.720 1.00 89.56 292 LYS A O 1
ATOM 2343 N N . LYS A 1 293 ? 33.553 -11.008 -43.817 1.00 88.88 293 LYS A N 1
ATOM 2344 C CA . LYS A 1 293 ? 32.731 -9.946 -44.399 1.00 88.88 293 LYS A CA 1
ATOM 2345 C C . LYS A 1 293 ? 31.257 -10.326 -44.368 1.00 88.88 293 LYS A C 1
ATOM 2347 O O . LYS A 1 293 ? 30.468 -9.585 -43.793 1.00 88.88 293 LYS A O 1
ATOM 2352 N N . SER A 1 294 ? 30.912 -11.520 -44.855 1.00 88.94 294 SER A N 1
ATOM 2353 C CA . SER A 1 294 ? 29.529 -12.013 -44.824 1.00 88.94 294 SER A CA 1
ATOM 2354 C C . SER A 1 294 ? 28.967 -12.108 -43.402 1.00 88.94 294 SER A C 1
ATOM 2356 O O . SER A 1 294 ? 27.808 -11.773 -43.186 1.00 88.94 294 SER A O 1
ATOM 2358 N N . LYS A 1 295 ? 29.784 -12.498 -42.411 1.00 90.88 295 LYS A N 1
ATOM 2359 C CA . LYS A 1 295 ? 29.364 -12.519 -40.997 1.00 90.88 295 LYS A CA 1
ATOM 2360 C C . LYS A 1 295 ? 29.046 -11.127 -40.453 1.00 90.88 295 LYS A C 1
ATOM 2362 O O . LYS A 1 295 ? 28.043 -10.966 -39.769 1.00 90.88 295 LYS A O 1
ATOM 2367 N N . ILE A 1 296 ? 29.881 -10.134 -40.762 1.00 86.94 296 ILE A N 1
ATOM 2368 C CA . ILE A 1 296 ? 29.639 -8.743 -40.361 1.00 86.94 296 ILE A CA 1
ATOM 2369 C C . ILE A 1 296 ? 28.374 -8.212 -41.049 1.00 86.94 296 ILE A C 1
ATOM 2371 O O . ILE A 1 296 ? 27.531 -7.618 -40.391 1.00 86.94 296 ILE A O 1
ATOM 2375 N N . GLU A 1 297 ? 28.181 -8.471 -42.342 1.00 86.25 297 GLU A N 1
ATOM 2376 C CA . GLU A 1 297 ? 26.968 -8.056 -43.063 1.00 86.25 297 GLU A CA 1
ATOM 2377 C C . GLU A 1 297 ? 25.692 -8.707 -42.501 1.00 86.25 297 GLU A C 1
ATOM 2379 O O . GLU A 1 297 ? 24.654 -8.054 -42.399 1.00 86.25 297 GLU A O 1
ATOM 2384 N N . GLU A 1 298 ? 25.754 -9.977 -42.099 1.00 89.06 298 GLU A N 1
ATOM 2385 C CA . GLU A 1 298 ? 24.632 -10.669 -41.460 1.00 89.06 298 GLU A CA 1
ATOM 2386 C C . GLU A 1 298 ? 24.314 -10.087 -40.073 1.00 89.06 298 GLU A C 1
ATOM 2388 O O . GLU A 1 298 ? 23.149 -9.865 -39.738 1.00 89.06 298 GLU A O 1
ATOM 2393 N N . GLU A 1 299 ? 25.340 -9.802 -39.271 1.00 88.00 299 GLU A N 1
ATOM 2394 C CA . GLU A 1 299 ? 25.191 -9.183 -37.951 1.00 88.00 299 GLU A CA 1
ATOM 2395 C C . GLU A 1 299 ? 24.653 -7.741 -38.059 1.00 88.00 299 GLU A C 1
ATOM 2397 O O . GLU A 1 299 ? 23.796 -7.349 -37.265 1.00 88.00 299 GLU A O 1
ATOM 2402 N N . ALA A 1 300 ? 25.048 -6.989 -39.095 1.00 84.94 300 ALA A N 1
ATOM 2403 C CA . ALA A 1 300 ? 24.479 -5.677 -39.413 1.00 84.94 300 ALA A CA 1
ATOM 2404 C C . ALA A 1 300 ? 22.972 -5.763 -39.700 1.00 84.94 300 ALA A C 1
ATOM 2406 O O . ALA A 1 300 ? 22.190 -5.021 -39.109 1.00 84.94 300 ALA A O 1
ATOM 2407 N N . ARG A 1 301 ? 22.547 -6.717 -40.543 1.00 84.19 301 ARG A N 1
ATOM 2408 C CA . ARG A 1 301 ? 21.122 -6.926 -40.863 1.00 84.19 301 ARG A CA 1
ATOM 2409 C C . ARG A 1 301 ? 20.296 -7.288 -39.629 1.00 84.19 301 ARG A C 1
ATOM 2411 O O . ARG A 1 301 ? 19.173 -6.811 -39.489 1.00 84.19 301 ARG A O 1
ATOM 2418 N N . LYS A 1 302 ? 20.845 -8.106 -38.722 1.00 86.31 302 LYS A N 1
ATOM 2419 C CA . LYS A 1 302 ? 20.184 -8.455 -37.451 1.00 86.31 302 LYS A CA 1
ATOM 2420 C C . LYS A 1 302 ? 20.013 -7.230 -36.550 1.00 86.31 302 LYS A C 1
ATOM 2422 O O . LYS A 1 302 ? 18.930 -7.027 -36.012 1.00 86.31 302 LYS A O 1
ATOM 2427 N N . LEU A 1 303 ? 21.041 -6.386 -36.443 1.00 83.94 303 LEU A N 1
ATOM 2428 C CA . LEU A 1 303 ? 20.974 -5.134 -35.682 1.00 83.94 303 LEU A CA 1
ATOM 2429 C C . LEU A 1 303 ? 19.991 -4.123 -36.284 1.00 83.94 303 LEU A C 1
ATOM 2431 O O . LEU A 1 303 ? 19.329 -3.398 -35.542 1.00 83.94 303 LEU A O 1
ATOM 2435 N N . ASP A 1 304 ? 19.877 -4.056 -37.611 1.00 78.44 304 ASP A N 1
ATOM 2436 C CA . ASP A 1 304 ? 18.892 -3.197 -38.274 1.00 78.44 304 ASP A CA 1
ATOM 2437 C C . ASP A 1 304 ? 17.457 -3.651 -38.001 1.00 78.44 304 ASP A C 1
ATOM 2439 O O . ASP A 1 304 ? 16.606 -2.814 -37.698 1.00 78.44 304 ASP A O 1
ATOM 2443 N N . ALA A 1 305 ? 17.202 -4.962 -38.015 1.00 78.94 305 ALA A N 1
ATOM 2444 C CA . ALA A 1 305 ? 15.908 -5.517 -37.626 1.00 78.94 305 ALA A CA 1
ATOM 2445 C C . ALA A 1 305 ? 15.572 -5.223 -36.151 1.00 78.94 305 ALA A C 1
ATOM 2447 O O . ALA A 1 305 ? 14.448 -4.836 -35.839 1.00 78.94 305 ALA A O 1
ATOM 2448 N N . GLU A 1 306 ? 16.547 -5.340 -35.246 1.00 78.69 306 GLU A N 1
ATOM 2449 C CA . GLU A 1 306 ? 16.363 -5.061 -33.815 1.00 78.69 306 GLU A CA 1
ATOM 2450 C C . GLU A 1 306 ? 16.051 -3.575 -33.548 1.00 78.69 306 GLU A C 1
ATOM 2452 O O . GLU A 1 306 ? 15.152 -3.254 -32.769 1.00 78.69 306 GLU A O 1
ATOM 2457 N N . VAL A 1 307 ? 16.716 -2.656 -34.260 1.00 75.88 307 VAL A N 1
ATOM 2458 C CA . VAL A 1 307 ? 16.410 -1.213 -34.203 1.00 75.88 307 VAL A CA 1
ATOM 2459 C C . VAL A 1 307 ? 15.031 -0.905 -34.792 1.00 75.88 307 VAL A C 1
ATOM 2461 O O . VAL A 1 307 ? 14.303 -0.078 -34.240 1.00 75.88 307 VAL A O 1
ATOM 2464 N N . LEU A 1 308 ? 14.630 -1.579 -35.873 1.00 70.81 308 LEU A N 1
ATOM 2465 C CA . LEU A 1 308 ? 13.299 -1.414 -36.460 1.00 70.81 308 LEU A CA 1
ATOM 2466 C C . LEU A 1 308 ? 12.200 -1.787 -35.452 1.00 70.81 308 LEU A C 1
ATOM 2468 O O . LEU A 1 308 ? 11.252 -1.028 -35.267 1.00 70.81 308 LEU A O 1
ATOM 2472 N N . ILE A 1 309 ? 12.371 -2.904 -34.741 1.00 70.38 309 ILE A N 1
ATOM 2473 C CA . ILE A 1 309 ? 11.435 -3.370 -33.707 1.00 70.38 309 ILE A CA 1
ATOM 2474 C C . ILE A 1 309 ? 11.360 -2.372 -32.542 1.00 70.38 309 ILE A C 1
ATOM 2476 O O . ILE A 1 309 ? 10.267 -2.035 -32.092 1.00 70.38 309 ILE A O 1
ATOM 2480 N N . LEU A 1 310 ? 12.498 -1.838 -32.087 1.00 64.88 310 LEU A N 1
ATOM 2481 C CA . LEU A 1 310 ? 12.534 -0.846 -31.004 1.00 64.88 310 LEU A CA 1
ATOM 2482 C C . LEU A 1 310 ? 11.960 0.520 -31.403 1.00 64.88 310 LEU A C 1
ATOM 2484 O O . LEU A 1 310 ? 11.361 1.194 -30.566 1.00 64.88 310 LEU A O 1
ATOM 2488 N N . SER A 1 311 ? 12.103 0.924 -32.665 1.00 58.47 311 SER A N 1
ATOM 2489 C CA . SER A 1 311 ? 11.529 2.170 -33.199 1.00 58.47 311 SER A CA 1
ATOM 2490 C C . SER A 1 311 ? 10.043 2.053 -33.588 1.00 58.47 311 SER A C 1
ATOM 2492 O O . SER A 1 311 ? 9.358 3.067 -33.722 1.00 58.47 311 SER A O 1
ATOM 2494 N N . GLY A 1 312 ? 9.527 0.825 -33.722 1.00 45.75 312 GLY A N 1
ATOM 2495 C CA . GLY A 1 312 ? 8.188 0.501 -34.223 1.00 45.75 312 GLY A CA 1
ATOM 2496 C C . GLY A 1 312 ? 7.037 0.559 -33.211 1.00 45.75 312 GLY A C 1
ATOM 2497 O O . GLY A 1 312 ? 5.899 0.298 -33.591 1.00 45.75 312 GLY A O 1
ATOM 2498 N N . GLY A 1 313 ? 7.268 0.957 -31.955 1.00 42.56 313 GLY A N 1
ATOM 2499 C CA . GLY A 1 313 ? 6.234 1.069 -30.905 1.00 42.56 313 GLY A CA 1
ATOM 2500 C C . GLY A 1 313 ? 5.167 2.164 -31.110 1.00 42.56 313 GLY A C 1
ATOM 2501 O O . GLY A 1 313 ? 4.462 2.522 -30.172 1.00 42.56 313 GLY A O 1
ATOM 2502 N N . LYS A 1 314 ? 5.048 2.726 -32.317 1.00 41.69 314 LYS A N 1
ATOM 2503 C CA . LYS A 1 314 ? 3.971 3.637 -32.724 1.00 41.69 314 LYS A CA 1
ATOM 2504 C C . LYS A 1 314 ? 3.529 3.308 -34.144 1.00 41.69 314 LYS A C 1
ATOM 2506 O O . LYS A 1 314 ? 3.822 4.073 -35.050 1.00 41.69 314 LYS A O 1
ATOM 2511 N N . ASN A 1 315 ? 2.853 2.183 -34.350 1.00 38.16 315 ASN A N 1
ATOM 2512 C CA . ASN A 1 315 ? 1.937 2.012 -35.479 1.00 38.16 315 ASN A CA 1
ATOM 2513 C C . ASN A 1 315 ? 0.979 0.848 -35.201 1.00 38.16 315 ASN A C 1
ATOM 2515 O O . ASN A 1 315 ? 1.106 -0.234 -35.765 1.00 38.16 315 ASN A O 1
ATOM 2519 N N . ASP A 1 316 ? -0.055 1.127 -34.408 1.00 39.25 316 ASP A N 1
ATOM 2520 C CA . ASP A 1 316 ? -1.380 0.544 -34.636 1.00 39.25 316 ASP A CA 1
ATOM 2521 C C . ASP A 1 316 ? -1.887 1.008 -36.010 1.00 39.25 316 ASP A C 1
ATOM 2523 O O . ASP A 1 316 ? -2.720 1.904 -36.125 1.00 39.25 316 ASP A O 1
ATOM 2527 N N . LYS A 1 317 ? -1.330 0.445 -37.084 1.00 39.06 317 LYS A N 1
ATOM 2528 C CA . LYS A 1 317 ? -1.943 0.417 -38.415 1.00 39.06 317 LYS A CA 1
ATOM 2529 C C . LYS A 1 317 ? -1.571 -0.901 -39.075 1.00 39.06 317 LYS A C 1
ATOM 2531 O O . LYS A 1 317 ? -0.531 -1.015 -39.708 1.00 39.06 317 LYS A O 1
ATOM 2536 N N . ASN A 1 318 ? -2.461 -1.864 -38.855 1.00 34.09 318 ASN A N 1
ATOM 2537 C CA . ASN A 1 318 ? -2.685 -3.112 -39.579 1.00 34.09 318 ASN A CA 1
ATOM 2538 C C . ASN A 1 318 ? -1.674 -3.422 -40.722 1.00 34.09 318 ASN A C 1
ATOM 2540 O O . ASN A 1 318 ? -1.698 -2.727 -41.746 1.00 34.09 318 ASN A O 1
ATOM 2544 N N . PRO A 1 319 ? -0.832 -4.469 -40.599 1.00 36.66 319 PRO A N 1
ATOM 2545 C CA . PRO A 1 319 ? 0.199 -4.814 -41.587 1.00 36.66 319 PRO A CA 1
ATOM 2546 C C . PRO A 1 319 ? -0.338 -5.263 -42.962 1.00 36.66 319 PRO A C 1
ATOM 2548 O O . PRO A 1 319 ? 0.429 -5.333 -43.917 1.00 36.66 319 PRO A O 1
ATOM 2551 N N . GLU A 1 320 ? -1.645 -5.477 -43.126 1.00 38.50 320 GLU A N 1
ATOM 2552 C CA . GLU A 1 320 ? -2.247 -5.937 -44.391 1.00 38.50 320 GLU A CA 1
ATOM 2553 C C . GLU A 1 320 ? -2.299 -4.897 -45.534 1.00 38.50 320 GLU A C 1
ATOM 2555 O O . GLU A 1 320 ? -2.809 -5.194 -46.613 1.00 38.50 320 GLU A O 1
ATOM 2560 N N . LYS A 1 321 ? -1.794 -3.666 -45.357 1.00 38.59 321 LYS A N 1
ATOM 2561 C CA . LYS A 1 321 ? -1.875 -2.614 -46.399 1.00 38.59 321 LYS A CA 1
ATOM 2562 C C . LYS A 1 321 ? -0.580 -2.271 -47.138 1.00 38.59 321 LYS A C 1
ATOM 2564 O O . LYS A 1 321 ? -0.609 -1.363 -47.968 1.00 38.59 321 LYS A O 1
ATOM 2569 N N . ILE A 1 322 ? 0.529 -2.968 -46.894 1.00 40.62 322 ILE A N 1
ATOM 2570 C CA . ILE A 1 322 ? 1.807 -2.656 -47.566 1.00 40.62 322 ILE A CA 1
ATOM 2571 C C . ILE A 1 322 ? 1.999 -3.453 -48.873 1.00 40.62 322 ILE A C 1
ATOM 2573 O O . ILE A 1 322 ? 2.715 -2.999 -49.757 1.00 40.62 322 ILE A O 1
ATOM 2577 N N . GLU A 1 323 ? 1.266 -4.546 -49.091 1.00 36.47 323 GLU A N 1
ATOM 2578 C CA . GLU A 1 323 ? 1.463 -5.427 -50.259 1.00 36.47 323 GLU A CA 1
ATOM 2579 C C . GLU A 1 323 ? 0.794 -4.967 -51.575 1.00 36.47 323 GLU A C 1
ATOM 2581 O O . GLU A 1 323 ? 0.743 -5.721 -52.538 1.00 36.47 323 GLU A O 1
ATOM 2586 N N . LYS A 1 324 ? 0.279 -3.731 -51.668 1.00 37.91 324 LYS A N 1
ATOM 2587 C CA . LYS A 1 324 ? -0.375 -3.225 -52.899 1.00 37.91 324 LYS A CA 1
ATOM 2588 C C . LYS A 1 324 ? 0.160 -1.887 -53.407 1.00 37.91 324 LYS A C 1
ATOM 2590 O O . LYS A 1 324 ? -0.613 -1.053 -53.877 1.00 37.91 324 LYS A O 1
ATOM 2595 N N . ARG A 1 325 ? 1.467 -1.644 -53.295 1.00 37.59 325 ARG A N 1
ATOM 2596 C CA . ARG A 1 325 ? 2.102 -0.479 -53.944 1.00 37.59 325 ARG A CA 1
ATOM 2597 C C . ARG A 1 325 ? 3.153 -0.792 -55.005 1.00 37.59 325 ARG A C 1
ATOM 2599 O O . ARG A 1 325 ? 3.603 0.157 -55.631 1.00 37.59 325 ARG A O 1
ATOM 2606 N N . ASP A 1 326 ? 3.419 -2.066 -55.286 1.00 39.03 326 ASP A N 1
ATOM 2607 C CA . ASP A 1 326 ? 4.339 -2.482 -56.358 1.00 39.03 326 ASP A CA 1
ATOM 2608 C C . ASP A 1 326 ? 3.628 -3.166 -57.542 1.00 39.03 326 ASP A C 1
ATOM 2610 O O . ASP A 1 326 ? 4.230 -3.936 -58.281 1.00 39.03 326 ASP A O 1
ATOM 2614 N N . GLU A 1 327 ? 2.349 -2.851 -57.766 1.00 39.31 327 GLU A N 1
ATOM 2615 C CA . GLU A 1 327 ? 1.654 -3.163 -59.022 1.00 39.31 327 GLU A CA 1
ATOM 2616 C C . GLU A 1 327 ? 0.872 -1.931 -59.500 1.00 39.31 327 GLU A C 1
ATOM 2618 O O . GLU A 1 327 ? -0.309 -1.766 -59.186 1.00 39.31 327 GLU A O 1
ATOM 2623 N N . ASN A 1 328 ? 1.572 -1.020 -60.187 1.00 34.97 328 ASN A N 1
ATOM 2624 C CA . ASN A 1 328 ? 1.074 -0.245 -61.334 1.00 34.97 328 ASN A CA 1
ATOM 2625 C C . ASN A 1 328 ? 2.196 0.551 -62.002 1.00 34.97 328 ASN A C 1
ATOM 2627 O O . ASN A 1 328 ? 2.824 1.382 -61.306 1.00 34.97 328 ASN A O 1
#

pLDDT: mean 73.44, std 20.02, range [29.97, 96.06]

Secondary structure (DSSP, 8-state):
-PPP---PPPPPP---HHHHHHHHHHHHHHHHHHHT--HHHHHHHHHHHHHHH--STTTTGGG----STTHHHHHHHHHTTSS-HHHHHHHHHHHHHS-TTTHHHHHHHHHTT-S-HHHHHHHHHHHHT-PPP-TTTGGGSHHHHHHHHTT----SS--HHHHHHHHHHHH---TTS---HHHHHHHHHHHHHHHHHHHS-HHHHHHTHHHHHHHHH---HHHHHHHHHHHHHHHHHHHHHHHHHHHHHHHHHHHHHHHHHHHHHHHHHHHHHHHHHHTTT-HHHHHHHHHHHHHHHHHHHHHHHHHHHHH-SS--S-GGGSTTSS--